Protein AF-A0A6C1DZK1-F1 (afdb_monomer)

Mean predicted aligned error: 9.52 Å

pLDDT: mean 73.06, std 14.63, range [33.84, 92.38]

InterPro domains:
  IPR004472 Dethiobiotin synthase BioD [PTHR43210] (10-120)
  IPR004472 Dethiobiotin synthase BioD [TIGR00347] (15-120)
  IPR027417 P-loop containing nucleoside triphosphate hydrolase [G3DSA:3.40.50.300] (12-125)
  IPR027417 P-loop containing nucleoside triphosphate hydrolase [SSF52540] (13-165)

Solvent-accessible surface area (backbone atoms only — not comparable to full-atom values): 12244 Å² total; per-residue (Å²): 133,88,78,75,74,77,72,74,76,76,34,43,34,37,34,40,38,41,58,51,53,86,26,21,57,69,53,55,49,42,52,48,28,58,74,57,58,13,27,40,36,37,54,49,42,56,12,56,80,79,38,92,48,70,70,50,50,57,75,67,58,77,53,97,88,54,88,76,81,59,58,71,51,80,46,75,36,80,37,51,46,61,27,32,73,74,62,26,32,75,80,35,84,89,56,79,93,53,78,87,65,64,63,78,64,87,84,63,79,53,85,42,28,35,41,36,41,52,64,58,45,53,67,82,88,75,95,52,53,60,62,41,47,50,54,48,52,51,50,50,51,44,33,39,75,68,72,42,47,89,29,56,67,28,34,33,44,27,17,76,91,49,69,70,58,55,53,52,41,47,75,72,71,44,45,74,73,36,75,36,64,62,33,88,51,79,74,40,46,61,57,45,60,70,60,48,78,56,67,66,67,55,62,62,60,65,80,77,119

Structure (mmCIF, N/CA/C/O backbone):
data_AF-A0A6C1DZK1-F1
#
_entry.id   AF-A0A6C1DZK1-F1
#
loop_
_a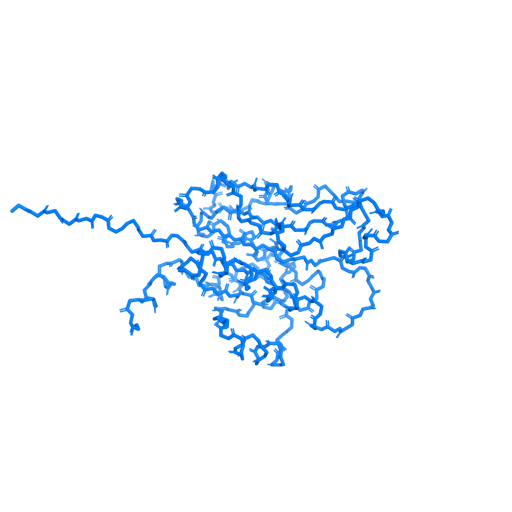tom_site.group_PDB
_atom_site.id
_atom_site.type_symbol
_atom_site.label_atom_id
_atom_site.label_alt_id
_atom_site.label_comp_id
_atom_site.label_asym_id
_atom_site.label_entity_id
_atom_site.label_seq_id
_atom_site.pdbx_PDB_ins_code
_atom_site.Cartn_x
_atom_site.Cartn_y
_atom_site.Cartn_z
_atom_site.occupancy
_atom_site.B_iso_or_equiv
_atom_site.auth_seq_id
_atom_site.auth_comp_id
_atom_site.auth_asym_id
_atom_site.auth_atom_id
_atom_site.pdbx_PDB_model_num
ATOM 1 N N . MET A 1 1 ? -36.529 -14.609 22.948 1.00 35.56 1 MET A N 1
ATOM 2 C CA . MET A 1 1 ? -35.193 -15.232 22.850 1.00 35.56 1 MET A CA 1
ATOM 3 C C . MET A 1 1 ? -34.432 -14.462 21.786 1.00 35.56 1 MET A C 1
ATOM 5 O O . MET A 1 1 ? -34.815 -14.517 20.629 1.00 35.56 1 MET A O 1
ATOM 9 N N . ASN A 1 2 ? -33.473 -13.635 22.208 1.00 34.41 2 ASN A N 1
ATOM 10 C CA . ASN A 1 2 ? -32.686 -12.772 21.328 1.00 34.41 2 ASN A CA 1
ATOM 11 C C . ASN A 1 2 ? -31.697 -13.618 20.521 1.00 34.41 2 ASN A C 1
ATOM 13 O O . ASN A 1 2 ? -30.680 -14.032 21.066 1.00 34.41 2 ASN A O 1
ATOM 17 N N . SER A 1 3 ? -31.947 -13.816 19.229 1.00 35.78 3 SER A N 1
ATOM 18 C CA . SER A 1 3 ? -30.881 -14.096 18.267 1.00 35.78 3 SER A CA 1
ATOM 19 C C . SER A 1 3 ? -30.492 -12.770 17.620 1.00 35.78 3 SER A C 1
ATOM 21 O O . SER A 1 3 ? -30.908 -12.459 16.507 1.00 35.78 3 SER A O 1
ATOM 23 N N . LYS A 1 4 ? -29.721 -11.949 18.344 1.00 37.75 4 LYS A N 1
ATOM 24 C CA . LYS A 1 4 ? -28.869 -10.976 17.662 1.00 37.75 4 LYS A CA 1
ATOM 25 C C . LYS A 1 4 ? -27.863 -11.817 16.883 1.00 37.75 4 LYS A C 1
ATOM 27 O O . LYS A 1 4 ? -26.918 -12.337 17.468 1.00 37.75 4 LYS A O 1
ATOM 32 N N . SER A 1 5 ? -28.139 -12.038 15.604 1.00 39.12 5 SER A N 1
ATOM 33 C CA . SER A 1 5 ? -27.127 -12.399 14.623 1.00 39.12 5 SER A CA 1
ATOM 34 C C . SER A 1 5 ? -25.976 -11.424 14.829 1.00 39.12 5 SER A C 1
ATOM 36 O O . SER A 1 5 ? -26.158 -10.223 14.632 1.00 39.12 5 SER A O 1
ATOM 38 N N . GLN A 1 6 ? -24.852 -11.919 15.341 1.00 39.00 6 GLN A N 1
ATOM 39 C CA . GLN A 1 6 ? -23.612 -11.163 15.372 1.00 39.00 6 GLN A CA 1
ATOM 40 C C . GLN A 1 6 ? -23.308 -10.840 13.909 1.00 39.00 6 GLN A C 1
ATOM 42 O O . GLN A 1 6 ? -22.907 -11.720 13.153 1.00 39.00 6 GLN A O 1
ATOM 47 N N . GLN A 1 7 ? -23.628 -9.620 13.473 1.00 42.34 7 GLN A N 1
ATOM 48 C CA . GLN A 1 7 ? -23.044 -9.078 12.259 1.00 42.34 7 GLN A CA 1
ATOM 49 C C . GLN A 1 7 ? -21.553 -9.047 12.560 1.00 42.34 7 GLN A C 1
ATOM 51 O O . GLN A 1 7 ? -21.115 -8.321 13.448 1.00 42.34 7 GLN A O 1
ATOM 56 N N . GLN A 1 8 ? -20.809 -9.954 11.941 1.00 46.94 8 GLN A N 1
ATOM 57 C CA . GLN A 1 8 ? -19.362 -9.952 12.033 1.00 46.94 8 GLN A CA 1
ATOM 58 C C . GLN A 1 8 ? -18.926 -8.602 11.457 1.00 46.94 8 GLN A C 1
ATOM 60 O O . GLN A 1 8 ? -19.208 -8.327 10.290 1.00 46.94 8 GLN A O 1
ATOM 65 N N . GLU A 1 9 ? -18.385 -7.721 12.305 1.00 59.25 9 GLU A N 1
ATOM 66 C CA . GLU A 1 9 ? -17.934 -6.389 11.894 1.00 59.25 9 GLU A CA 1
ATOM 67 C C . GLU A 1 9 ? -16.941 -6.569 10.745 1.00 59.25 9 GLU A C 1
ATOM 69 O O . GLU A 1 9 ? -15.874 -7.168 10.918 1.00 59.25 9 GLU A O 1
ATOM 74 N N . GLN A 1 10 ? -17.346 -6.138 9.548 1.00 69.94 10 GLN A N 1
ATOM 75 C CA . GLN A 1 10 ? -16.570 -6.333 8.331 1.00 69.94 10 GLN A CA 1
ATOM 76 C C . GLN A 1 10 ? -15.264 -5.567 8.469 1.00 69.94 10 GLN A C 1
ATOM 78 O O . GLN A 1 10 ? -15.272 -4.344 8.558 1.00 69.94 10 GLN A O 1
ATOM 83 N N . GLN A 1 11 ? -14.139 -6.277 8.495 1.00 84.62 11 GLN A N 1
ATOM 84 C CA . GLN A 1 11 ? -12.846 -5.622 8.638 1.00 84.62 11 GLN A CA 1
ATOM 85 C C . GLN A 1 11 ? -12.498 -4.826 7.372 1.00 84.62 11 GLN A C 1
ATOM 87 O O . GLN A 1 11 ? -12.796 -5.286 6.260 1.00 84.62 11 GLN A O 1
ATOM 92 N N . PRO A 1 12 ? -11.869 -3.645 7.517 1.00 87.69 12 PRO A N 1
ATOM 93 C CA . PRO A 1 12 ? -11.683 -2.725 6.416 1.00 87.69 12 PRO A CA 1
ATOM 94 C C . PRO A 1 12 ? -10.424 -3.079 5.623 1.00 87.69 12 PRO A C 1
ATOM 96 O O . PRO A 1 12 ? -9.375 -3.404 6.181 1.00 87.69 12 PRO A O 1
ATOM 99 N N . ILE A 1 13 ? -10.519 -2.945 4.309 1.00 89.06 13 ILE A N 1
ATOM 100 C CA . ILE A 1 13 ? -9.413 -2.907 3.362 1.00 89.06 13 ILE A CA 1
ATOM 101 C C . ILE A 1 13 ? -9.123 -1.435 3.070 1.00 89.06 13 ILE A C 1
ATOM 103 O O . ILE A 1 13 ? -9.996 -0.683 2.621 1.00 89.06 13 ILE A O 1
ATOM 107 N N . VAL A 1 14 ? -7.882 -1.027 3.318 1.00 89.44 14 VAL A N 1
ATOM 108 C CA . VAL A 1 14 ? -7.410 0.345 3.120 1.00 89.44 14 VAL A CA 1
ATOM 109 C C . VAL A 1 14 ? -6.193 0.338 2.218 1.00 89.44 14 VAL A C 1
ATOM 111 O O . VAL A 1 14 ? -5.229 -0.391 2.445 1.00 89.44 14 VAL A O 1
ATOM 114 N N . PHE A 1 15 ? -6.232 1.191 1.204 1.00 87.81 15 PHE A N 1
ATOM 115 C CA . PHE A 1 15 ? -5.158 1.333 0.235 1.00 87.81 15 PHE A CA 1
ATOM 116 C C . PHE A 1 15 ? -4.202 2.447 0.636 1.00 87.81 15 PHE A C 1
ATOM 118 O O . PHE A 1 15 ? -4.625 3.578 0.847 1.00 87.81 15 PHE A O 1
ATOM 125 N N . VAL A 1 16 ? -2.904 2.166 0.666 1.00 86.44 16 VAL A N 1
ATOM 126 C CA . VAL A 1 16 ? -1.865 3.190 0.809 1.00 86.44 16 VAL A CA 1
ATOM 127 C C . VAL A 1 16 ? -1.238 3.417 -0.555 1.00 86.44 16 VAL A C 1
ATOM 129 O O . VAL A 1 16 ? -0.579 2.536 -1.105 1.00 86.44 16 VAL A O 1
ATOM 132 N N . THR A 1 17 ? -1.435 4.607 -1.115 1.00 83.19 17 THR A N 1
ATOM 133 C CA . THR A 1 17 ? -0.847 5.001 -2.397 1.00 83.19 17 THR A CA 1
ATOM 134 C C . THR A 1 17 ? 0.030 6.230 -2.231 1.00 83.19 17 THR A C 1
ATOM 136 O O . THR A 1 17 ? -0.121 6.996 -1.286 1.00 83.19 17 THR A O 1
ATOM 139 N N . GLY A 1 18 ? 0.987 6.402 -3.133 1.00 74.50 18 GLY A N 1
ATOM 140 C CA . GLY A 1 18 ? 1.989 7.457 -3.054 1.00 74.50 18 GLY A CA 1
ATOM 141 C C . GLY A 1 18 ? 1.941 8.348 -4.277 1.00 74.50 18 GLY A C 1
ATOM 142 O O . GLY A 1 18 ? 1.675 7.876 -5.384 1.00 74.50 18 GLY A O 1
ATOM 143 N N . THR A 1 19 ? 2.233 9.629 -4.091 1.00 67.19 19 THR A N 1
ATOM 144 C CA . THR A 1 19 ? 2.395 10.563 -5.211 1.00 67.19 19 THR A CA 1
ATOM 145 C C . THR A 1 19 ? 3.720 10.359 -5.946 1.00 67.19 19 THR A C 1
ATOM 147 O O . THR A 1 19 ? 3.797 10.682 -7.129 1.00 67.19 19 THR A O 1
ATOM 150 N N . ASP A 1 20 ? 4.709 9.740 -5.289 1.00 63.47 20 ASP A N 1
ATOM 151 C CA . ASP A 1 20 ? 5.996 9.365 -5.879 1.00 63.47 20 ASP A CA 1
ATOM 152 C C . ASP A 1 20 ? 6.602 8.094 -5.223 1.00 63.47 20 ASP A C 1
ATOM 154 O O . ASP A 1 20 ? 6.027 7.450 -4.326 1.00 63.47 20 ASP A O 1
ATOM 158 N N . THR A 1 21 ? 7.777 7.698 -5.704 1.00 63.53 21 THR A N 1
ATOM 159 C CA . THR A 1 21 ? 8.696 6.741 -5.078 1.00 63.53 21 THR A CA 1
ATOM 160 C C . THR A 1 21 ? 9.355 7.388 -3.849 1.00 63.53 21 THR A C 1
ATOM 162 O O . THR A 1 21 ? 9.497 8.602 -3.791 1.00 63.53 21 THR A O 1
ATOM 165 N N . ASP A 1 22 ? 9.694 6.599 -2.826 1.00 66.38 22 ASP A N 1
ATOM 166 C CA . ASP A 1 22 ? 10.385 7.048 -1.596 1.00 66.38 22 ASP A CA 1
ATOM 167 C C . ASP A 1 22 ? 9.684 8.120 -0.735 1.00 66.38 22 ASP A C 1
ATOM 169 O O . ASP A 1 22 ? 10.243 8.609 0.245 1.00 66.38 22 ASP A O 1
ATOM 173 N N . VAL A 1 23 ? 8.406 8.402 -0.999 1.00 70.44 23 VAL A N 1
ATOM 174 C CA . VAL A 1 23 ? 7.567 9.254 -0.130 1.00 70.44 23 VAL A CA 1
ATOM 175 C C . VAL A 1 23 ? 7.307 8.649 1.262 1.00 70.44 23 VAL A C 1
ATOM 177 O O . VAL A 1 23 ? 6.811 9.330 2.151 1.00 70.44 23 VAL A O 1
ATOM 180 N N . GLY A 1 24 ? 7.636 7.368 1.469 1.00 72.38 24 GLY A N 1
ATOM 181 C CA . GLY A 1 24 ? 7.436 6.676 2.748 1.00 72.38 24 GLY A CA 1
ATOM 182 C C . GLY A 1 24 ? 6.204 5.769 2.812 1.00 72.38 24 GLY A C 1
ATOM 183 O O . GLY A 1 24 ? 5.664 5.550 3.893 1.00 72.38 24 GLY A O 1
ATOM 184 N N . LYS A 1 25 ? 5.710 5.237 1.682 1.00 80.75 25 LYS A N 1
ATOM 185 C CA . LYS A 1 25 ? 4.535 4.331 1.656 1.00 80.75 25 LYS A CA 1
ATOM 186 C C . LYS A 1 25 ? 4.696 3.136 2.593 1.00 80.75 25 LYS A C 1
ATOM 188 O O . LYS A 1 25 ? 3.783 2.866 3.366 1.00 80.75 25 LYS A O 1
ATOM 193 N N . THR A 1 26 ? 5.855 2.479 2.561 1.00 80.94 26 THR A N 1
ATOM 194 C CA . THR A 1 26 ? 6.173 1.352 3.447 1.00 80.94 26 THR A CA 1
ATOM 195 C C . THR A 1 26 ? 6.112 1.773 4.911 1.00 80.94 26 THR A C 1
ATOM 197 O O . THR A 1 26 ? 5.564 1.059 5.745 1.00 80.94 26 THR A O 1
ATOM 200 N N . PHE A 1 27 ? 6.593 2.977 5.227 1.00 82.50 27 PHE A N 1
ATOM 201 C CA . PHE A 1 27 ? 6.545 3.535 6.574 1.00 82.50 27 PHE A CA 1
ATOM 202 C C . PHE A 1 27 ? 5.102 3.781 7.037 1.00 82.50 27 PHE A C 1
ATOM 204 O O . PHE A 1 27 ? 4.691 3.248 8.064 1.00 82.50 27 PHE A O 1
ATOM 211 N N . VAL A 1 28 ? 4.293 4.492 6.244 1.00 84.25 28 VAL A N 1
ATOM 212 C CA . VAL A 1 28 ? 2.870 4.738 6.550 1.00 84.25 28 VAL A CA 1
ATOM 213 C C . VAL A 1 28 ? 2.081 3.432 6.655 1.00 84.25 28 VAL A C 1
ATOM 215 O O . VAL A 1 28 ? 1.314 3.254 7.600 1.00 84.25 28 VAL A O 1
ATOM 218 N N . SER A 1 29 ? 2.313 2.486 5.744 1.00 87.50 29 SER A N 1
ATOM 219 C CA . SER A 1 29 ? 1.685 1.161 5.788 1.00 87.50 29 SER A CA 1
ATOM 220 C C . SER A 1 29 ? 2.059 0.413 7.063 1.00 87.50 29 SER A C 1
ATOM 222 O O . SER A 1 29 ? 1.196 -0.177 7.703 1.00 87.50 29 SER A O 1
ATOM 224 N N . THR A 1 30 ? 3.317 0.501 7.493 1.00 85.50 30 THR A N 1
ATOM 225 C CA . THR A 1 30 ? 3.780 -0.106 8.746 1.00 85.50 30 THR A CA 1
ATOM 226 C C . THR A 1 30 ? 3.104 0.519 9.967 1.00 85.50 30 THR A C 1
ATOM 228 O O . THR A 1 30 ? 2.642 -0.203 10.852 1.00 85.50 30 THR A O 1
ATOM 231 N N . LEU A 1 31 ? 2.975 1.850 10.012 1.00 86.00 31 LEU A N 1
ATOM 232 C CA . LEU A 1 31 ? 2.258 2.530 11.095 1.00 86.00 31 LEU A CA 1
ATOM 233 C C . LEU A 1 31 ? 0.806 2.073 11.186 1.00 86.00 31 LEU A C 1
ATOM 235 O O . LEU A 1 31 ? 0.340 1.756 12.278 1.00 86.00 31 LEU A O 1
ATOM 239 N N . LEU A 1 32 ? 0.116 1.984 10.050 1.00 88.31 32 LEU A N 1
ATOM 240 C CA . LEU A 1 32 ? -1.253 1.480 9.979 1.00 88.31 32 LEU A CA 1
ATOM 241 C C . LEU A 1 32 ? -1.348 0.032 10.451 1.00 88.31 32 LEU A C 1
ATOM 243 O O . LEU A 1 32 ? -2.168 -0.276 11.309 1.00 88.31 32 LEU A O 1
ATOM 247 N N . VAL A 1 33 ? -0.466 -0.837 9.957 1.00 90.06 33 VAL A N 1
ATOM 248 C CA . VAL A 1 33 ? -0.422 -2.256 10.322 1.00 90.06 33 VAL A CA 1
ATOM 249 C C . VAL A 1 33 ? -0.308 -2.445 11.830 1.00 90.06 33 VAL A C 1
ATOM 251 O O . VAL A 1 33 ? -1.058 -3.222 12.417 1.00 90.06 33 VAL A O 1
ATOM 254 N N . HIS A 1 34 ? 0.570 -1.696 12.491 1.00 86.94 34 HIS A N 1
ATOM 255 C CA . HIS A 1 34 ? 0.733 -1.800 13.938 1.00 86.94 34 HIS A CA 1
ATOM 256 C C . HIS A 1 34 ? -0.353 -1.072 14.735 1.00 86.94 34 HIS A C 1
ATOM 258 O O . HIS A 1 34 ? -0.756 -1.582 15.782 1.00 86.94 34 HIS A O 1
ATOM 264 N N . LYS A 1 35 ? -0.827 0.092 14.268 1.00 85.88 35 LYS A N 1
ATOM 265 C CA . LYS A 1 35 ? -1.892 0.869 14.927 1.00 85.88 35 LYS A CA 1
ATOM 266 C C . LYS A 1 35 ? -3.218 0.113 14.903 1.00 85.88 35 LYS A C 1
ATOM 268 O O . LYS A 1 35 ? -3.955 0.148 15.881 1.00 85.88 35 LYS A O 1
ATOM 273 N N . TRP A 1 36 ? -3.505 -0.577 13.803 1.00 89.38 36 TRP A N 1
ATOM 274 C CA . TRP A 1 36 ? -4.773 -1.264 13.557 1.00 89.38 36 TRP A CA 1
ATOM 275 C C . TRP A 1 36 ? -4.713 -2.771 13.790 1.00 89.38 36 TRP A C 1
ATOM 277 O O . TRP A 1 36 ? -5.729 -3.441 13.644 1.00 89.38 36 TRP A O 1
ATOM 287 N N . LYS A 1 37 ? -3.532 -3.308 14.129 1.00 90.00 37 LYS A N 1
ATOM 288 C CA . LYS A 1 37 ? -3.270 -4.757 14.155 1.00 90.00 37 LYS A CA 1
ATOM 289 C C . LYS A 1 37 ? -3.712 -5.422 12.846 1.00 90.00 37 LYS A C 1
ATOM 291 O O . LYS A 1 37 ? -4.333 -6.477 12.841 1.00 90.00 37 LYS A O 1
ATOM 296 N N . ALA A 1 38 ? -3.417 -4.761 11.732 1.00 91.25 38 ALA A N 1
ATOM 297 C CA . ALA A 1 38 ? -3.847 -5.182 10.410 1.00 91.25 38 ALA A CA 1
ATOM 298 C C . ALA A 1 38 ? -2.953 -6.300 9.857 1.00 91.25 38 ALA A C 1
ATOM 300 O O . ALA A 1 38 ? -1.804 -6.477 10.275 1.00 91.25 38 ALA A O 1
ATOM 301 N N . ALA A 1 39 ? -3.475 -7.014 8.869 1.00 92.38 39 ALA A N 1
ATOM 302 C CA . ALA A 1 39 ? -2.678 -7.744 7.901 1.00 92.38 39 ALA A CA 1
ATOM 303 C C . ALA A 1 39 ? -2.121 -6.786 6.835 1.00 92.38 39 ALA A C 1
ATOM 305 O O . ALA A 1 39 ? -2.644 -5.687 6.623 1.00 92.38 39 ALA A O 1
ATOM 306 N N . TYR A 1 40 ? -1.063 -7.214 6.153 1.00 91.19 40 TYR A N 1
ATOM 307 C CA . TYR A 1 40 ? -0.408 -6.442 5.103 1.00 91.19 40 TYR A CA 1
ATOM 308 C C . TYR A 1 40 ? -0.337 -7.225 3.799 1.00 91.19 40 TYR A C 1
ATOM 310 O O . TYR A 1 40 ? 0.028 -8.404 3.781 1.00 91.19 40 TYR A O 1
ATOM 318 N N . TRP A 1 41 ? -0.606 -6.533 2.697 1.00 89.12 41 TRP A N 1
ATOM 319 C CA . TRP A 1 41 ? -0.394 -7.059 1.361 1.00 89.12 41 TRP A CA 1
ATOM 320 C C . TRP A 1 41 ? 0.156 -5.990 0.424 1.00 89.12 41 TRP A C 1
ATOM 322 O O . TRP A 1 41 ? -0.350 -4.871 0.354 1.00 89.12 41 TRP A O 1
ATOM 332 N N . LYS A 1 42 ? 1.175 -6.365 -0.346 1.00 86.88 42 LYS A N 1
ATOM 333 C CA . LYS A 1 42 ? 1.693 -5.568 -1.453 1.00 86.88 42 LYS A CA 1
ATOM 334 C C . LYS A 1 42 ? 1.550 -6.377 -2.737 1.00 86.88 42 LYS A C 1
ATOM 336 O O . LYS A 1 42 ? 2.378 -7.252 -2.981 1.00 86.88 42 LYS A O 1
ATOM 341 N N . PRO A 1 43 ? 0.517 -6.118 -3.557 1.00 84.06 43 PRO A N 1
ATOM 342 C CA . PRO A 1 43 ? 0.192 -6.979 -4.693 1.00 84.06 43 PRO A CA 1
ATOM 343 C C . PRO A 1 43 ? 1.300 -7.051 -5.746 1.00 84.06 43 PRO A C 1
ATOM 345 O O . PRO A 1 43 ? 1.479 -8.082 -6.391 1.00 84.06 43 PRO A O 1
ATOM 348 N N . VAL A 1 44 ? 2.056 -5.962 -5.915 1.00 82.12 44 VAL A N 1
ATOM 349 C CA . VAL A 1 44 ? 3.183 -5.895 -6.849 1.00 82.12 44 VAL A CA 1
ATOM 350 C C . VAL A 1 44 ? 4.424 -5.386 -6.128 1.00 82.12 44 VAL A C 1
ATOM 352 O O . VAL A 1 44 ? 4.481 -4.231 -5.695 1.00 82.12 44 VAL A O 1
ATOM 355 N N . GLN A 1 45 ? 5.437 -6.242 -6.047 1.00 82.88 45 GLN A N 1
ATOM 356 C CA . GLN A 1 45 ? 6.773 -5.919 -5.568 1.00 82.88 45 GLN A CA 1
ATOM 357 C C . GLN A 1 45 ? 7.735 -5.874 -6.753 1.00 82.88 45 GLN A C 1
ATOM 359 O O . GLN A 1 45 ? 7.760 -6.785 -7.573 1.00 82.88 45 GLN A O 1
ATOM 364 N N . THR A 1 46 ? 8.563 -4.838 -6.823 1.00 79.69 46 THR A N 1
ATOM 365 C CA . THR A 1 46 ? 9.688 -4.770 -7.764 1.00 79.69 46 THR A CA 1
ATOM 366 C C . THR A 1 46 ? 10.993 -4.593 -6.986 1.00 79.69 46 THR A C 1
ATOM 368 O O . THR A 1 46 ? 10.968 -4.217 -5.808 1.00 79.69 46 THR A O 1
ATOM 371 N N . GLY A 1 47 ? 12.134 -4.881 -7.617 1.00 78.06 47 GLY A N 1
ATOM 372 C CA . GLY A 1 47 ? 13.458 -4.685 -7.019 1.00 78.06 47 GLY A CA 1
ATOM 373 C C . GLY A 1 47 ? 13.975 -5.823 -6.139 1.00 78.06 47 GLY A C 1
ATOM 374 O O . GLY A 1 47 ? 14.884 -5.570 -5.349 1.00 78.06 47 GLY A O 1
ATOM 375 N N . ILE A 1 48 ? 13.444 -7.045 -6.281 1.00 81.75 48 ILE A N 1
ATOM 376 C CA . ILE A 1 48 ? 13.839 -8.219 -5.474 1.00 81.75 48 ILE A CA 1
ATOM 377 C C . ILE A 1 48 ? 15.354 -8.487 -5.521 1.00 81.75 48 ILE A C 1
ATOM 379 O O . ILE A 1 48 ? 15.935 -8.931 -4.536 1.00 81.75 48 ILE A O 1
ATOM 383 N N . GLU A 1 49 ? 16.022 -8.193 -6.640 1.00 78.38 49 GLU A N 1
ATOM 384 C CA . GLU A 1 49 ? 17.468 -8.430 -6.776 1.00 78.38 49 GLU A CA 1
ATOM 385 C C . GLU A 1 49 ? 18.329 -7.444 -5.960 1.00 78.38 49 GLU A C 1
ATOM 387 O O . GLU A 1 49 ? 19.515 -7.686 -5.740 1.00 78.38 49 GLU A O 1
ATOM 392 N N . SER A 1 50 ? 17.749 -6.314 -5.546 1.00 66.12 50 SER A N 1
ATOM 393 C CA . SER A 1 50 ? 18.460 -5.166 -4.963 1.00 66.12 50 SER A CA 1
ATOM 394 C C . SER A 1 50 ? 18.041 -4.817 -3.535 1.00 66.12 50 SER A C 1
ATOM 396 O O . SER A 1 50 ? 18.752 -4.083 -2.853 1.00 66.12 50 SER A O 1
ATOM 398 N N . ASP A 1 51 ? 16.896 -5.323 -3.089 1.00 63.59 51 ASP A N 1
ATOM 399 C CA . ASP A 1 51 ? 16.301 -5.049 -1.787 1.00 63.59 51 ASP A CA 1
ATOM 400 C C . ASP A 1 51 ? 15.629 -6.342 -1.307 1.00 63.59 51 ASP A C 1
ATOM 402 O O . ASP A 1 51 ? 14.957 -7.016 -2.089 1.00 63.59 51 ASP A O 1
ATOM 406 N N . GLN A 1 52 ? 15.792 -6.696 -0.029 1.00 57.16 52 GLN A N 1
ATOM 407 C CA . GLN A 1 52 ? 15.116 -7.873 0.535 1.00 57.16 52 GLN A CA 1
ATOM 408 C C . GLN A 1 52 ? 13.588 -7.681 0.631 1.00 57.16 52 GLN A C 1
ATOM 410 O O . GLN A 1 52 ? 12.846 -8.625 0.899 1.00 57.16 52 GLN A O 1
ATOM 415 N N . GLY A 1 53 ? 13.102 -6.473 0.329 1.00 60.72 53 GLY A N 1
ATOM 416 C CA . GLY A 1 53 ? 11.703 -6.178 0.057 1.00 60.72 53 GLY A CA 1
ATOM 417 C C . GLY A 1 53 ? 10.977 -5.553 1.244 1.00 60.72 53 GLY A C 1
ATOM 418 O O . GLY A 1 53 ? 11.404 -5.603 2.398 1.00 60.72 53 GLY A O 1
ATOM 419 N N . ASP A 1 54 ? 9.816 -4.964 0.962 1.00 63.03 54 ASP A N 1
ATOM 420 C CA . ASP A 1 54 ? 9.048 -4.196 1.950 1.00 63.03 54 ASP A CA 1
ATOM 421 C C . ASP A 1 54 ? 8.490 -5.085 3.085 1.00 63.03 54 ASP A C 1
ATOM 423 O O . ASP A 1 54 ? 8.348 -4.647 4.227 1.00 63.03 54 ASP A O 1
ATOM 427 N N . SER A 1 55 ? 8.291 -6.378 2.806 1.00 58.62 55 SER A N 1
ATOM 428 C CA . SER A 1 55 ? 7.906 -7.395 3.797 1.00 58.62 55 SER A CA 1
ATOM 429 C C . SER A 1 55 ? 8.951 -7.604 4.897 1.00 58.62 55 SER A C 1
ATOM 431 O O . SER A 1 55 ? 8.590 -7.893 6.037 1.00 58.62 55 SER A O 1
ATOM 433 N N . GLU A 1 56 ? 10.243 -7.469 4.591 1.00 63.75 56 GLU A N 1
ATOM 434 C CA . GLU A 1 56 ? 11.288 -7.537 5.616 1.00 63.75 56 GLU A CA 1
ATOM 435 C C . GLU A 1 56 ? 11.341 -6.272 6.459 1.00 63.75 56 GLU A C 1
ATOM 437 O O . GLU A 1 56 ? 11.544 -6.352 7.671 1.00 63.75 56 GLU A O 1
ATOM 442 N N . THR A 1 57 ? 11.100 -5.114 5.838 1.00 66.12 57 THR A N 1
ATOM 443 C CA . THR A 1 57 ? 10.995 -3.846 6.563 1.00 66.12 57 THR A CA 1
ATOM 444 C C . THR A 1 57 ? 9.895 -3.951 7.611 1.00 66.12 57 THR A C 1
ATOM 446 O O . THR A 1 57 ? 10.168 -3.709 8.778 1.00 66.12 57 THR A O 1
ATOM 449 N N . LEU A 1 58 ? 8.705 -4.439 7.251 1.00 67.19 58 LEU A N 1
ATOM 450 C CA . LEU A 1 58 ? 7.597 -4.661 8.191 1.00 67.19 58 LEU A CA 1
ATOM 451 C C . LEU A 1 58 ? 7.928 -5.633 9.329 1.00 67.19 58 LEU A C 1
ATOM 453 O O . LEU A 1 58 ? 7.566 -5.378 10.472 1.00 67.19 58 LEU A O 1
ATOM 457 N N . LYS A 1 59 ? 8.632 -6.736 9.046 1.00 63.94 59 LYS A N 1
ATOM 458 C CA . LYS A 1 59 ? 9.035 -7.706 10.082 1.00 63.94 59 LYS A CA 1
ATOM 459 C C . LYS A 1 59 ? 10.056 -7.125 11.061 1.00 63.94 59 LYS A C 1
ATOM 461 O O . LYS A 1 59 ? 10.048 -7.476 12.240 1.00 63.94 59 LYS A O 1
ATOM 466 N N . ASN A 1 60 ? 10.942 -6.262 10.570 1.00 60.28 60 ASN A N 1
ATOM 467 C CA . ASN A 1 60 ? 12.042 -5.694 11.346 1.00 60.28 60 ASN A CA 1
ATOM 468 C C . ASN A 1 60 ? 11.707 -4.329 11.965 1.00 60.28 60 ASN A C 1
ATOM 470 O O . ASN A 1 60 ? 12.427 -3.870 12.858 1.00 60.28 60 ASN A O 1
ATOM 474 N N . PHE A 1 61 ? 10.627 -3.681 11.525 1.00 63.03 61 PHE A N 1
ATOM 475 C CA . PHE A 1 61 ? 10.204 -2.386 12.031 1.00 63.03 61 PHE A CA 1
ATOM 476 C C . PHE A 1 61 ? 9.610 -2.536 13.431 1.00 63.03 61 PHE A C 1
ATOM 478 O O . PHE A 1 61 ? 8.483 -2.980 13.633 1.00 63.03 61 PHE A O 1
ATOM 485 N N . LYS A 1 62 ? 10.397 -2.158 14.437 1.00 55.25 62 LYS A N 1
ATOM 486 C CA . LYS A 1 62 ? 9.957 -2.158 15.829 1.00 55.25 62 LYS A CA 1
ATOM 487 C C . LYS A 1 62 ? 9.304 -0.826 16.154 1.00 55.25 62 LYS A C 1
ATOM 489 O O . LYS A 1 62 ? 9.994 0.152 16.429 1.00 55.25 62 LYS A O 1
ATOM 494 N N . ILE A 1 63 ? 7.977 -0.803 16.216 1.00 60.19 63 ILE A N 1
ATOM 495 C CA . ILE A 1 63 ? 7.285 0.260 16.947 1.00 60.19 63 ILE A CA 1
ATOM 496 C C . ILE A 1 63 ? 7.379 -0.083 18.428 1.00 60.19 63 ILE A C 1
ATOM 498 O O . ILE A 1 63 ? 6.880 -1.123 18.850 1.00 60.19 63 ILE A O 1
ATOM 502 N N . ALA A 1 64 ? 7.998 0.792 19.225 1.00 54.22 64 ALA A N 1
ATOM 503 C CA . ALA A 1 64 ? 8.239 0.572 20.657 1.00 54.22 64 ALA A CA 1
ATOM 504 C C . ALA A 1 64 ? 6.973 0.203 21.465 1.00 54.22 64 ALA A C 1
ATOM 506 O O . ALA A 1 64 ? 7.079 -0.372 22.545 1.00 54.22 64 ALA A O 1
ATOM 507 N N . ALA A 1 65 ? 5.785 0.505 20.933 1.00 58.41 65 ALA A N 1
ATOM 508 C CA . ALA A 1 65 ? 4.486 0.270 21.553 1.00 58.41 65 ALA A CA 1
ATOM 509 C C . ALA A 1 65 ? 3.706 -0.958 21.024 1.00 58.41 65 ALA A C 1
ATOM 511 O O . ALA A 1 65 ? 2.602 -1.202 21.507 1.00 58.41 65 ALA A O 1
ATOM 512 N N . SER A 1 66 ? 4.214 -1.727 20.048 1.00 67.50 66 SER A N 1
ATOM 513 C CA . SER A 1 66 ? 3.459 -2.835 19.432 1.00 67.50 66 SER A CA 1
ATOM 514 C C . SER A 1 66 ? 4.232 -4.156 19.433 1.00 67.50 66 SER A C 1
ATOM 516 O O . SER A 1 66 ? 5.374 -4.228 18.992 1.00 67.50 66 SER A O 1
ATOM 518 N N . THR A 1 67 ? 3.579 -5.222 19.902 1.00 78.75 67 THR A N 1
ATOM 519 C CA . THR A 1 67 ? 4.055 -6.618 19.830 1.00 78.75 67 THR A CA 1
ATOM 520 C C . THR A 1 67 ? 3.354 -7.418 18.729 1.00 78.75 67 THR A C 1
ATOM 522 O O . THR A 1 67 ? 3.492 -8.640 18.662 1.00 78.75 67 THR A O 1
ATOM 525 N N . TRP A 1 68 ? 2.565 -6.737 17.893 1.00 84.62 68 TRP A N 1
ATOM 526 C CA . TRP A 1 68 ? 1.806 -7.352 16.812 1.00 84.62 68 TRP A CA 1
ATOM 527 C C . TRP A 1 68 ? 2.739 -7.999 15.786 1.00 84.62 68 TRP A C 1
ATOM 529 O O . TRP A 1 68 ? 3.688 -7.366 15.327 1.00 84.62 68 TRP A O 1
ATOM 539 N N . GLN A 1 69 ? 2.448 -9.250 15.429 1.00 84.50 69 GLN A N 1
ATOM 540 C CA . GLN A 1 69 ? 3.112 -9.972 14.346 1.00 84.50 69 GLN A CA 1
ATOM 541 C C . GLN A 1 69 ? 2.113 -10.092 13.192 1.00 84.50 6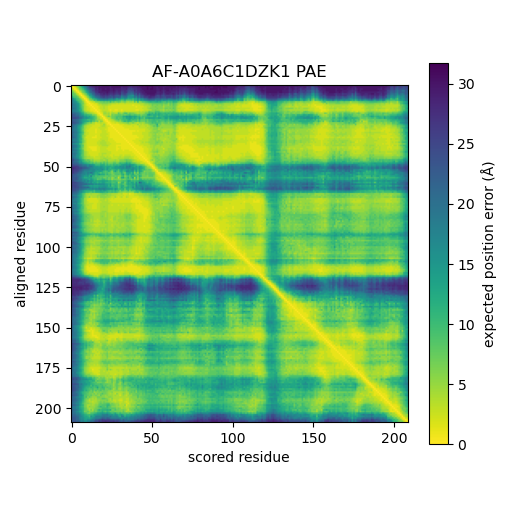9 GLN A C 1
ATOM 543 O O . GLN A 1 69 ? 1.272 -10.993 13.220 1.00 84.50 69 GLN A O 1
ATOM 548 N N . PRO A 1 70 ? 2.138 -9.159 12.228 1.00 86.44 70 PRO A N 1
ATOM 549 C CA . PRO A 1 70 ? 1.120 -9.106 11.192 1.00 86.44 70 PRO A CA 1
ATOM 550 C C . PRO A 1 70 ? 1.211 -10.311 10.250 1.00 86.44 70 PRO A C 1
ATOM 552 O O . PRO A 1 70 ? 2.317 -10.693 9.853 1.00 86.44 70 PRO A O 1
ATOM 555 N N . PRO A 1 71 ? 0.068 -10.869 9.811 1.00 89.88 71 PRO A N 1
ATOM 556 C CA . PRO A 1 71 ? 0.025 -11.663 8.593 1.00 89.88 71 PRO A CA 1
ATOM 557 C C . PRO A 1 71 ? 0.521 -10.805 7.424 1.00 89.88 71 PRO A C 1
ATOM 559 O O . PRO A 1 71 ? -0.003 -9.717 7.177 1.00 89.88 71 PRO A O 1
ATOM 562 N N . ILE A 1 72 ? 1.555 -11.282 6.734 1.00 89.31 72 ILE A N 1
ATOM 563 C CA . ILE A 1 72 ? 2.133 -10.631 5.556 1.00 89.31 72 ILE A CA 1
ATOM 564 C C . ILE A 1 72 ? 1.927 -11.574 4.382 1.00 89.31 72 ILE A C 1
ATOM 566 O O . ILE A 1 72 ? 2.495 -12.668 4.358 1.00 89.31 72 ILE A O 1
ATOM 570 N N . PHE A 1 73 ? 1.112 -11.147 3.427 1.00 88.88 73 PHE A N 1
ATOM 571 C CA . PHE A 1 73 ? 0.768 -11.960 2.273 1.00 88.88 73 PHE A CA 1
ATOM 572 C C . PHE A 1 73 ? 1.771 -11.781 1.140 1.00 88.88 73 PHE A C 1
ATOM 574 O O . PHE A 1 73 ? 2.322 -10.695 0.933 1.00 88.88 73 PHE A O 1
ATOM 581 N N . THR A 1 74 ? 1.999 -12.857 0.390 1.00 86.94 74 THR A N 1
ATOM 582 C CA . THR A 1 74 ? 2.904 -12.837 -0.756 1.00 86.94 74 THR A CA 1
ATOM 583 C C . THR A 1 74 ? 2.382 -11.904 -1.849 1.00 86.94 74 THR A C 1
ATOM 585 O O . THR A 1 74 ? 1.173 -11.876 -2.105 1.00 86.94 74 THR A O 1
ATOM 588 N N . PRO A 1 75 ? 3.268 -11.157 -2.528 1.00 86.69 75 PRO A N 1
ATOM 589 C CA . PRO A 1 75 ? 2.883 -10.406 -3.714 1.00 86.69 75 PRO A CA 1
ATOM 590 C C . PRO A 1 75 ? 2.294 -11.328 -4.785 1.00 86.69 75 PRO A C 1
ATOM 592 O O . PRO A 1 75 ? 2.799 -12.431 -4.987 1.00 86.69 75 PRO A O 1
ATOM 595 N N . THR A 1 76 ? 1.282 -10.854 -5.514 1.00 85.88 76 THR A N 1
ATOM 596 C CA . THR A 1 76 ? 0.816 -11.505 -6.751 1.00 85.88 76 THR A CA 1
ATOM 597 C C . THR A 1 76 ? 1.935 -11.520 -7.787 1.00 85.88 76 THR A C 1
ATOM 599 O O . THR A 1 76 ? 2.155 -12.517 -8.469 1.00 85.88 76 THR A O 1
ATOM 602 N N . TYR A 1 77 ? 2.667 -10.407 -7.875 1.00 84.81 77 TYR A N 1
ATOM 603 C CA . TYR A 1 77 ? 3.784 -10.224 -8.789 1.00 84.81 77 TYR A CA 1
ATOM 604 C C . TYR A 1 77 ? 5.022 -9.748 -8.040 1.00 84.81 77 TYR A C 1
ATOM 606 O O . TYR A 1 77 ? 4.982 -8.738 -7.335 1.00 84.81 77 TYR A O 1
ATOM 614 N N . ALA A 1 78 ? 6.133 -10.457 -8.226 1.00 87.31 78 ALA A N 1
ATOM 615 C CA . ALA A 1 78 ? 7.437 -10.108 -7.680 1.00 87.31 78 ALA A CA 1
ATOM 616 C C . ALA A 1 78 ? 8.460 -10.037 -8.821 1.00 87.31 78 ALA A C 1
ATOM 618 O O . ALA A 1 78 ? 8.852 -11.066 -9.365 1.00 87.31 78 ALA A O 1
ATOM 619 N N . LEU A 1 79 ? 8.865 -8.819 -9.185 1.00 84.25 79 LEU A N 1
ATOM 620 C CA . LEU A 1 79 ? 9.792 -8.541 -10.281 1.00 84.25 79 LEU A CA 1
ATOM 621 C C . LEU A 1 79 ? 11.194 -8.221 -9.747 1.00 84.25 79 LEU A C 1
ATOM 623 O O . LEU A 1 79 ? 11.362 -7.569 -8.711 1.00 84.25 79 LEU A O 1
ATOM 627 N N . GLN A 1 80 ? 12.218 -8.658 -10.470 1.00 87.44 80 GLN A N 1
ATOM 628 C CA . GLN A 1 80 ? 13.622 -8.533 -10.088 1.00 87.44 80 GLN A CA 1
ATOM 629 C C . GLN A 1 80 ? 14.107 -7.090 -10.157 1.00 87.44 80 GLN A C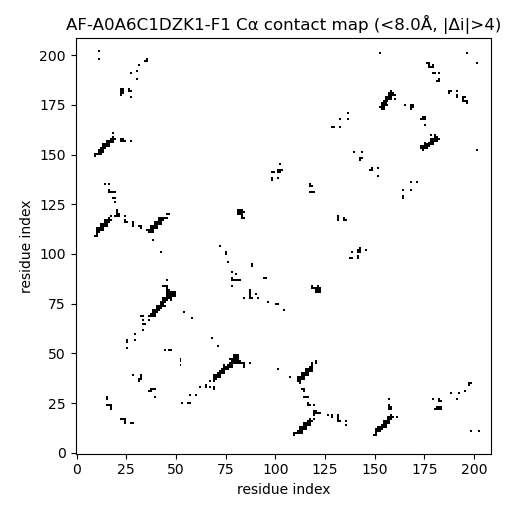 1
ATOM 631 O O . GLN A 1 80 ? 14.722 -6.605 -9.209 1.00 87.44 80 GLN A O 1
ATOM 636 N N . LYS A 1 81 ? 13.819 -6.383 -11.255 1.00 83.06 81 LYS A N 1
ATOM 637 C CA . LYS A 1 81 ? 14.386 -5.051 -11.502 1.00 83.06 81 LYS A CA 1
ATOM 638 C C . LYS A 1 81 ? 13.768 -3.994 -10.579 1.00 83.06 81 LYS A C 1
ATOM 640 O O . LYS A 1 81 ? 12.546 -3.976 -10.436 1.00 83.06 81 LYS A O 1
ATOM 645 N N . PRO A 1 82 ? 14.557 -3.062 -10.007 1.00 78.75 82 PRO A N 1
ATOM 646 C CA . PRO A 1 82 ? 14.049 -1.958 -9.183 1.00 78.75 82 PRO A CA 1
ATOM 647 C C . PRO A 1 82 ? 13.445 -0.834 -10.044 1.00 78.75 82 PRO A C 1
ATOM 649 O O . PRO A 1 82 ? 13.795 0.336 -9.919 1.00 78.75 82 PRO A O 1
ATOM 652 N N . LEU A 1 83 ? 12.562 -1.200 -10.968 1.00 76.81 83 LEU A N 1
ATOM 653 C CA . LEU A 1 83 ? 11.874 -0.313 -11.902 1.00 76.81 83 LEU A CA 1
ATOM 654 C C . LEU A 1 83 ? 10.367 -0.374 -11.656 1.00 76.81 83 LEU A C 1
ATOM 656 O O . LEU A 1 83 ? 9.885 -1.233 -10.909 1.00 76.81 83 LEU A O 1
ATOM 660 N N . SER A 1 84 ? 9.614 0.534 -12.289 1.00 75.00 84 SER A N 1
ATOM 661 C CA . SER A 1 84 ? 8.151 0.474 -12.206 1.00 75.00 84 SER A CA 1
ATOM 662 C C . SER A 1 84 ? 7.658 -0.868 -12.763 1.00 75.00 84 SER A C 1
ATOM 664 O O . SER A 1 84 ? 8.334 -1.426 -13.626 1.00 75.00 84 SER A O 1
ATOM 666 N N . PRO A 1 85 ? 6.496 -1.396 -12.332 1.00 77.12 85 PRO A N 1
ATOM 667 C CA . PRO A 1 85 ? 6.017 -2.698 -12.800 1.00 77.12 85 PRO A CA 1
ATOM 668 C C . PRO A 1 85 ? 6.013 -2.844 -14.327 1.00 77.12 85 PRO A C 1
ATOM 670 O O . PRO A 1 85 ? 6.481 -3.852 -14.845 1.00 77.12 85 PRO A O 1
ATOM 673 N N . LEU A 1 86 ? 5.576 -1.803 -15.048 1.00 76.25 86 LEU A N 1
ATOM 674 C CA . LEU A 1 86 ? 5.585 -1.781 -16.514 1.00 76.25 86 LEU A CA 1
ATOM 675 C C . LEU A 1 86 ? 6.999 -1.889 -17.097 1.00 76.25 86 LEU A C 1
ATOM 677 O O . LEU A 1 86 ? 7.224 -2.682 -18.002 1.00 76.25 86 LEU A O 1
ATOM 681 N N . GLN A 1 87 ? 7.952 -1.129 -16.558 1.00 78.62 87 GLN A N 1
ATOM 682 C CA . GLN A 1 87 ? 9.343 -1.166 -17.013 1.00 78.62 87 GLN A CA 1
ATOM 683 C C . GLN A 1 87 ? 10.046 -2.467 -16.614 1.00 78.62 87 GLN 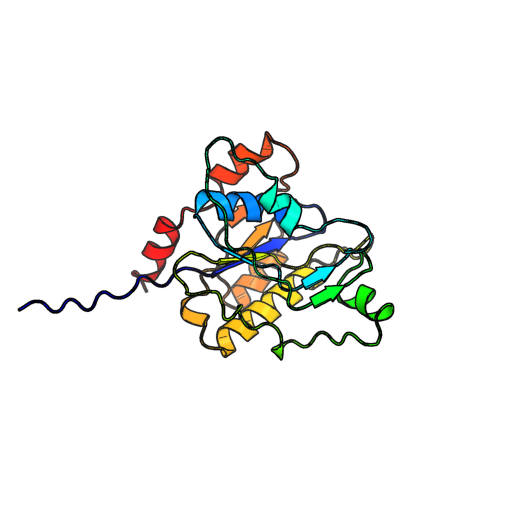A C 1
ATOM 685 O O . GLN A 1 87 ? 10.871 -2.974 -17.360 1.00 78.62 87 GLN A O 1
ATOM 690 N N . ALA A 1 88 ? 9.743 -3.018 -15.440 1.00 81.50 88 ALA A N 1
ATOM 691 C CA . ALA A 1 88 ? 10.339 -4.260 -14.967 1.00 81.50 88 ALA A CA 1
ATOM 692 C C . ALA A 1 88 ? 9.903 -5.462 -15.828 1.00 81.50 88 ALA A C 1
ATOM 694 O O . ALA A 1 88 ? 10.739 -6.310 -16.132 1.00 81.50 88 ALA A O 1
ATOM 695 N N . MET A 1 89 ? 8.654 -5.482 -16.318 1.00 84.31 89 MET A N 1
ATOM 696 C CA . MET A 1 89 ? 8.187 -6.498 -17.275 1.00 84.31 89 MET A CA 1
ATOM 697 C C . MET A 1 89 ? 8.997 -6.518 -18.582 1.00 84.31 89 MET A C 1
ATOM 699 O O . MET A 1 89 ? 9.153 -7.583 -19.174 1.00 84.31 89 MET A O 1
ATOM 703 N N . GLU A 1 90 ? 9.587 -5.395 -19.016 1.00 87.50 90 GLU A N 1
ATOM 704 C CA . GLU A 1 90 ? 10.457 -5.367 -20.209 1.00 87.50 90 GLU A CA 1
ATOM 705 C C . GLU A 1 90 ? 11.702 -6.260 -20.055 1.00 87.50 90 GLU A C 1
ATOM 707 O O . GLU A 1 90 ? 12.258 -6.737 -21.045 1.00 87.50 90 GLU A O 1
ATOM 712 N N . TYR A 1 91 ? 12.129 -6.516 -18.815 1.00 88.31 91 TYR A N 1
ATOM 713 C CA . TYR A 1 91 ? 13.268 -7.376 -18.486 1.00 88.31 91 TYR A CA 1
ATOM 714 C C . TYR A 1 91 ? 12.852 -8.804 -18.113 1.00 88.31 91 TYR A C 1
ATOM 716 O O . TYR A 1 91 ? 13.711 -9.674 -17.960 1.00 88.31 91 TYR A O 1
ATOM 724 N N . GLU A 1 92 ? 11.551 -9.054 -17.975 1.00 89.38 92 GLU A N 1
ATOM 725 C CA . GLU A 1 92 ? 10.973 -10.314 -17.519 1.00 89.38 92 GLU A CA 1
ATOM 726 C C . GLU A 1 92 ? 9.846 -10.733 -18.476 1.00 89.38 92 GLU A C 1
ATOM 728 O O . GLU A 1 92 ? 8.681 -10.739 -18.092 1.00 89.38 92 GLU A O 1
ATOM 733 N N . PRO A 1 93 ? 10.166 -11.123 -19.728 1.00 84.38 93 PRO A N 1
ATOM 734 C CA . PRO A 1 93 ? 9.180 -11.328 -20.800 1.00 84.38 93 PRO A CA 1
ATOM 735 C C . PRO A 1 93 ? 8.182 -12.470 -20.546 1.00 84.38 93 PRO A C 1
ATOM 737 O O . PRO A 1 93 ? 7.240 -12.647 -21.313 1.00 84.38 93 PRO A O 1
ATOM 740 N N . ASN A 1 94 ? 8.400 -13.262 -19.494 1.00 88.56 94 ASN A N 1
ATOM 741 C CA . ASN A 1 94 ? 7.489 -14.318 -19.054 1.00 88.56 94 ASN A CA 1
ATOM 742 C C . ASN A 1 94 ? 6.467 -13.826 -18.012 1.00 88.56 94 ASN A C 1
ATOM 744 O O . ASN A 1 94 ? 5.609 -14.604 -17.598 1.00 88.56 94 ASN A O 1
ATOM 748 N N . VAL A 1 95 ? 6.578 -12.576 -17.555 1.00 83.69 95 VAL A N 1
ATOM 749 C CA . VAL A 1 95 ? 5.657 -11.942 -16.612 1.00 83.69 95 VAL A CA 1
ATOM 750 C C . VAL A 1 95 ? 4.701 -11.052 -17.398 1.00 83.69 95 VAL A C 1
ATOM 752 O O . VAL A 1 95 ? 5.121 -10.112 -18.065 1.00 83.69 95 VAL A O 1
ATOM 755 N N . ASP A 1 96 ? 3.410 -11.345 -17.289 1.00 82.81 96 ASP A N 1
ATOM 756 C CA . ASP A 1 96 ? 2.327 -10.546 -17.860 1.00 82.81 96 ASP A CA 1
ATOM 757 C C . ASP A 1 96 ? 1.378 -10.159 -16.725 1.00 82.81 96 ASP A C 1
ATOM 759 O O . ASP A 1 96 ? 0.607 -10.990 -16.248 1.00 82.81 96 ASP A O 1
ATOM 763 N N . ILE A 1 97 ? 1.489 -8.922 -16.232 1.00 78.19 97 ILE A N 1
ATOM 764 C CA . ILE A 1 97 ? 0.650 -8.429 -15.135 1.00 78.19 97 ILE A CA 1
ATOM 765 C C . ILE A 1 97 ? -0.748 -8.149 -15.672 1.00 78.19 97 ILE A C 1
ATOM 767 O O . ILE A 1 97 ? -0.967 -7.162 -16.380 1.00 78.19 97 ILE A O 1
ATOM 771 N N . ARG A 1 98 ? -1.725 -8.960 -15.262 1.00 77.06 98 ARG A N 1
ATOM 772 C CA . ARG A 1 98 ? -3.125 -8.764 -15.644 1.00 77.06 98 ARG A CA 1
ATOM 773 C C . ARG A 1 98 ? -3.928 -8.273 -14.456 1.00 77.06 98 ARG A C 1
ATOM 775 O O . ARG A 1 98 ? -3.741 -8.682 -13.315 1.00 77.06 98 ARG A O 1
ATOM 782 N N . LEU A 1 99 ? -4.891 -7.408 -14.753 1.00 69.06 99 LEU A N 1
ATOM 783 C CA . LEU A 1 99 ? -5.775 -6.829 -13.742 1.00 69.06 99 LEU A CA 1
ATOM 784 C C . LEU A 1 99 ? -6.572 -7.887 -12.983 1.00 69.06 99 LEU A C 1
ATOM 786 O O . LEU A 1 99 ? -6.864 -7.702 -11.809 1.00 69.06 99 LEU A O 1
ATOM 790 N N . LEU A 1 100 ? -6.889 -8.991 -13.661 1.00 72.81 100 LEU A N 1
ATOM 791 C CA . LEU A 1 100 ? -7.664 -10.095 -13.110 1.00 72.81 100 LEU A CA 1
ATOM 792 C C . LEU A 1 100 ? -6.916 -10.919 -12.056 1.00 72.81 100 LEU A C 1
ATOM 794 O O . LEU A 1 100 ? -7.540 -11.733 -11.388 1.00 72.81 100 LEU A O 1
ATOM 798 N N . ASP A 1 101 ? -5.608 -10.717 -11.906 1.00 77.94 101 ASP A N 1
ATOM 799 C CA . ASP A 1 101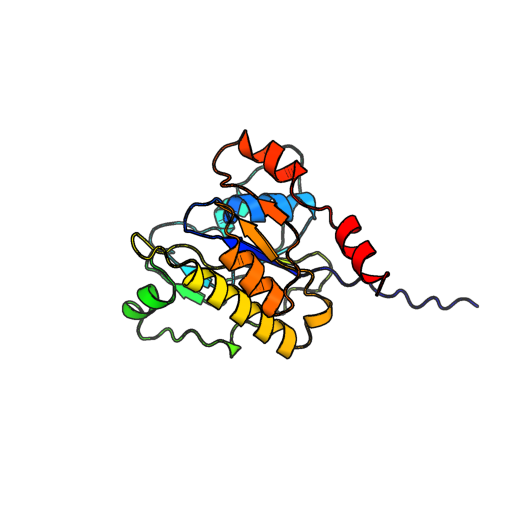 ? -4.802 -11.471 -10.947 1.00 77.94 101 ASP A CA 1
ATOM 800 C C . ASP A 1 101 ? -4.774 -10.812 -9.556 1.00 77.94 101 ASP A C 1
ATOM 802 O O . ASP A 1 101 ? -4.271 -11.400 -8.600 1.00 77.94 101 ASP A O 1
ATOM 806 N N . PHE A 1 102 ? -5.318 -9.597 -9.410 1.00 75.19 102 PHE A N 1
ATOM 807 C CA . PHE A 1 102 ? -5.313 -8.842 -8.153 1.00 75.19 102 PHE A CA 1
ATOM 808 C C . PHE A 1 102 ? -6.461 -9.216 -7.215 1.00 75.19 102 PHE A C 1
ATOM 810 O O . PHE A 1 102 ? -7.177 -8.353 -6.711 1.00 75.19 102 PHE A O 1
ATOM 817 N N . VAL A 1 103 ? -6.610 -10.505 -6.941 1.00 78.50 103 VAL A N 1
ATOM 818 C CA . VAL A 1 103 ? -7.549 -11.007 -5.936 1.00 78.50 103 VAL A CA 1
ATOM 819 C C . VAL A 1 103 ? -6.904 -10.899 -4.553 1.00 78.50 103 VAL A C 1
ATOM 821 O O . VAL A 1 103 ? -5.698 -11.107 -4.411 1.00 78.50 103 VAL A O 1
ATOM 824 N N . VAL A 1 104 ? -7.689 -10.544 -3.531 1.00 80.69 104 VAL A N 1
ATOM 825 C CA . VAL A 1 104 ? -7.202 -10.569 -2.142 1.00 80.69 104 VAL A CA 1
ATOM 826 C C . VAL A 1 104 ? -6.736 -11.991 -1.798 1.00 80.69 104 VAL A C 1
ATOM 828 O O . VAL A 1 104 ? -7.402 -12.943 -2.206 1.00 80.69 104 VAL A O 1
ATOM 831 N N . PRO A 1 105 ? -5.621 -12.151 -1.060 1.00 84.00 105 PRO A N 1
ATOM 832 C CA . PRO A 1 105 ? -5.126 -13.459 -0.638 1.00 84.00 105 PRO A CA 1
ATOM 833 C C . PRO A 1 105 ? -6.223 -14.315 0.010 1.00 84.00 105 PRO A C 1
ATOM 835 O O . PRO A 1 105 ? -6.920 -13.840 0.907 1.00 84.00 105 PRO A O 1
ATOM 838 N N . GLU A 1 106 ? -6.368 -15.571 -0.425 1.00 82.50 106 GLU A N 1
ATOM 839 C CA . GLU A 1 106 ? -7.388 -16.501 0.094 1.00 82.50 106 GLU A CA 1
ATOM 840 C C . GLU A 1 106 ? -7.209 -16.771 1.596 1.00 82.50 106 GLU A C 1
ATOM 842 O O . GLU A 1 106 ? -8.160 -17.086 2.309 1.00 82.50 106 GLU A O 1
ATOM 847 N N . GLU A 1 107 ? -5.983 -16.615 2.093 1.00 84.69 107 GLU A N 1
ATOM 848 C CA . GLU A 1 107 ? -5.617 -16.757 3.497 1.00 84.69 107 GLU A CA 1
ATOM 849 C C . GLU A 1 107 ? -6.090 -15.581 4.366 1.00 84.69 107 GLU A C 1
ATOM 851 O O . GLU A 1 107 ? -6.028 -15.662 5.596 1.00 84.69 107 GLU A O 1
ATOM 856 N N . TRP A 1 108 ? -6.555 -14.479 3.770 1.00 86.31 108 TRP A N 1
ATOM 857 C CA . TRP A 1 108 ? -7.133 -13.375 4.525 1.00 86.31 108 TRP A CA 1
ATOM 858 C C . TRP A 1 108 ? -8.565 -13.711 4.955 1.00 86.31 108 TRP A C 1
ATOM 860 O O . TRP A 1 108 ? -9.514 -13.632 4.180 1.00 86.31 108 TRP A O 1
ATOM 870 N N . SER A 1 109 ? -8.731 -14.035 6.238 1.00 78.62 109 SER A N 1
ATOM 871 C CA . SER A 1 109 ? -10.015 -14.417 6.842 1.00 78.62 109 SER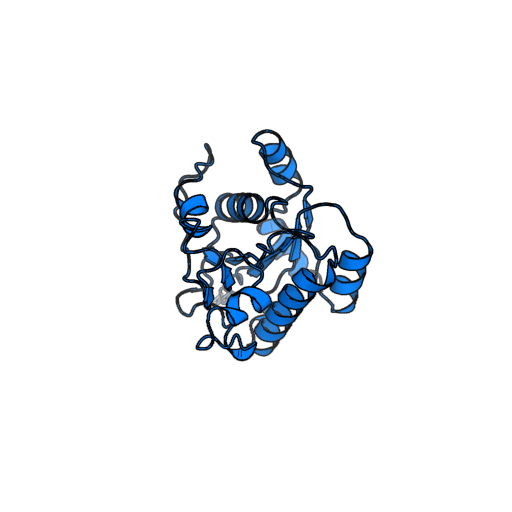 A CA 1
ATOM 872 C C . SER A 1 109 ? -10.910 -13.239 7.252 1.00 78.62 109 SER A C 1
ATOM 874 O O . SER A 1 109 ? -11.903 -13.445 7.947 1.00 78.62 109 SER A O 1
ATOM 876 N N . ALA A 1 110 ? -10.558 -12.003 6.875 1.00 79.50 110 ALA A N 1
ATOM 877 C CA . ALA A 1 110 ? -11.218 -10.777 7.337 1.00 79.50 110 ALA A CA 1
ATOM 878 C C . ALA A 1 110 ? -11.358 -10.681 8.874 1.00 79.50 110 ALA A C 1
ATOM 880 O O . ALA A 1 110 ? -12.264 -10.026 9.379 1.00 79.50 110 ALA A O 1
ATOM 881 N N . GLU A 1 111 ? -10.457 -11.319 9.630 1.00 83.25 111 GLU A N 1
ATOM 882 C CA . GLU A 1 111 ? -10.373 -11.195 11.095 1.00 83.25 111 GLU A CA 1
ATOM 883 C C . GLU A 1 111 ? -9.678 -9.906 11.537 1.00 83.25 111 GLU A C 1
ATOM 885 O O . GLU A 1 111 ? -9.922 -9.411 12.634 1.00 83.25 111 GLU A O 1
ATOM 890 N N . ASN A 1 112 ? -8.826 -9.356 10.670 1.00 88.94 112 ASN A N 1
ATOM 891 C CA . ASN A 1 112 ? -8.109 -8.109 10.893 1.00 88.94 112 ASN A CA 1
ATOM 892 C C . ASN A 1 112 ? -8.277 -7.196 9.675 1.00 88.94 112 ASN A C 1
ATOM 894 O O . ASN A 1 112 ? -8.455 -7.707 8.558 1.00 88.94 112 ASN A O 1
ATOM 898 N N . PRO A 1 113 ? -8.137 -5.869 9.849 1.00 91.94 113 PRO A N 1
ATOM 899 C CA . PRO A 1 113 ? -8.021 -4.951 8.726 1.00 91.94 113 PRO A CA 1
ATOM 900 C C . PRO A 1 113 ? -6.934 -5.394 7.751 1.00 91.94 113 PRO A C 1
ATOM 902 O O . PRO A 1 113 ? -5.974 -6.054 8.146 1.00 91.94 113 PRO A O 1
ATOM 905 N N . LEU A 1 114 ? -7.055 -5.013 6.485 1.00 91.38 114 LEU A N 1
ATOM 906 C CA . LEU A 1 114 ? -6.034 -5.254 5.474 1.00 91.38 114 LEU A CA 1
ATOM 907 C C . LEU A 1 114 ? -5.492 -3.924 4.967 1.00 91.38 114 LEU A C 1
ATOM 909 O O . LEU A 1 114 ? -6.223 -3.115 4.395 1.00 91.38 114 LEU A O 1
ATOM 913 N N . VAL A 1 115 ? -4.192 -3.716 5.141 1.00 91.44 115 VAL A N 1
ATOM 914 C CA . VAL A 1 115 ? -3.474 -2.609 4.512 1.00 91.44 115 VAL A CA 1
ATOM 915 C C . VAL A 1 115 ? -2.906 -3.104 3.188 1.00 91.44 115 VAL A C 1
ATOM 917 O O . VAL A 1 115 ? -2.062 -4.002 3.169 1.00 91.44 115 VAL A O 1
ATOM 920 N N . VAL A 1 116 ? -3.373 -2.516 2.087 1.00 88.88 116 VAL A N 1
ATOM 921 C CA . VAL A 1 116 ? -2.894 -2.808 0.733 1.00 88.88 116 VAL A CA 1
ATOM 922 C C . VAL A 1 116 ? -1.968 -1.689 0.279 1.00 88.88 116 VAL A C 1
ATOM 924 O O . VAL A 1 116 ? -2.402 -0.559 0.054 1.00 88.88 116 VAL A O 1
ATOM 927 N N . GLU A 1 117 ? -0.682 -1.985 0.134 1.00 86.50 117 GLU A N 1
ATOM 928 C CA . GLU A 1 117 ? 0.295 -1.007 -0.339 1.00 86.50 117 GLU A CA 1
ATOM 929 C C . GLU A 1 117 ? 0.374 -1.007 -1.869 1.00 86.50 117 GLU A C 1
ATOM 931 O O . GLU A 1 117 ? 0.631 -2.030 -2.506 1.00 86.50 117 GLU A O 1
ATOM 936 N N . GLY A 1 118 ? 0.192 0.167 -2.472 1.00 79.75 118 GLY A N 1
ATOM 937 C CA . GLY A 1 118 ? 0.385 0.367 -3.902 1.00 79.75 118 GLY A CA 1
ATOM 938 C C . GLY A 1 118 ? 1.852 0.248 -4.325 1.00 79.75 118 GLY A C 1
ATOM 939 O O . GLY A 1 118 ? 2.780 0.572 -3.581 1.00 79.75 118 GLY A O 1
ATOM 940 N N . ALA A 1 119 ? 2.077 -0.165 -5.573 1.00 69.19 119 ALA A N 1
ATOM 941 C CA . ALA A 1 119 ? 3.417 -0.211 -6.145 1.00 69.19 119 ALA A CA 1
ATOM 942 C C . ALA A 1 119 ? 4.035 1.194 -6.209 1.00 69.19 119 ALA A C 1
ATOM 944 O O . ALA A 1 119 ? 3.406 2.158 -6.645 1.00 69.19 119 ALA A O 1
ATOM 945 N N . GLY A 1 120 ? 5.299 1.315 -5.813 1.00 62.38 120 GLY A N 1
ATOM 946 C CA . GLY A 1 120 ? 6.027 2.567 -5.961 1.00 62.38 120 GLY A CA 1
ATOM 947 C C . GLY A 1 120 ? 7.515 2.361 -5.831 1.00 62.38 120 GLY A C 1
ATOM 948 O O . GLY A 1 120 ? 8.070 2.641 -4.778 1.00 62.38 120 GLY A O 1
ATOM 949 N N . ARG A 1 121 ? 8.122 1.869 -6.907 1.00 54.22 121 ARG A N 1
ATOM 950 C CA . ARG A 1 121 ? 9.556 1.960 -7.170 1.00 54.22 121 ARG A CA 1
ATOM 951 C C . ARG A 1 121 ? 9.720 2.164 -8.666 1.00 54.22 121 ARG A C 1
ATOM 953 O O . ARG A 1 121 ? 9.800 1.205 -9.408 1.00 54.22 121 ARG A O 1
ATOM 960 N N . GLY A 1 122 ? 9.653 3.407 -9.127 1.00 41.84 122 GLY A N 1
ATOM 961 C CA . GLY A 1 122 ? 10.054 3.786 -10.479 1.00 41.84 122 GLY A CA 1
ATOM 962 C C . GLY A 1 122 ? 11.354 4.559 -10.371 1.00 41.84 122 GLY A C 1
ATOM 963 O O . GLY A 1 122 ? 11.346 5.715 -9.958 1.00 41.84 122 GLY A O 1
ATOM 964 N N . LEU A 1 123 ? 12.480 3.919 -10.683 1.00 35.62 123 LEU A N 1
ATOM 965 C CA . LEU A 1 123 ? 13.783 4.572 -10.674 1.00 35.62 123 LEU A CA 1
ATOM 966 C C . LEU A 1 123 ? 13.753 5.726 -11.682 1.00 35.62 123 LEU A C 1
ATOM 968 O O . LEU A 1 123 ? 13.645 5.489 -12.878 1.00 35.62 123 LEU A O 1
ATOM 972 N N . ARG A 1 124 ? 13.820 6.957 -11.161 1.00 38.31 124 ARG A N 1
ATOM 973 C CA . ARG A 1 124 ? 14.051 8.226 -11.866 1.00 38.31 124 ARG A CA 1
ATOM 974 C C . ARG A 1 124 ? 13.323 8.384 -13.211 1.00 38.31 124 ARG A C 1
ATOM 976 O O . ARG A 1 124 ? 13.781 7.899 -14.240 1.00 38.31 124 ARG A O 1
ATOM 983 N N . SER A 1 125 ? 12.369 9.317 -13.209 1.00 34.06 125 SER A N 1
ATOM 984 C CA . SER A 1 125 ? 11.914 10.114 -14.366 1.00 34.06 125 SER A CA 1
ATOM 985 C C . SER A 1 125 ? 10.575 9.710 -14.978 1.00 34.06 125 SER A C 1
ATOM 987 O O . SER A 1 125 ? 10.553 9.419 -16.155 1.00 34.06 125 SER A O 1
ATOM 989 N N . TYR A 1 126 ? 9.456 9.807 -14.251 1.00 33.84 126 TYR A N 1
ATOM 990 C CA . TYR A 1 126 ? 8.205 10.344 -14.823 1.00 33.84 126 TYR A CA 1
ATOM 991 C C . TYR A 1 126 ? 7.357 10.962 -13.701 1.00 33.84 126 TYR A C 1
ATOM 993 O O . TYR A 1 126 ? 6.731 10.259 -12.920 1.00 33.84 126 TYR A O 1
ATOM 1001 N N . HIS A 1 127 ? 7.330 12.299 -13.647 1.00 37.69 127 HIS A N 1
ATOM 1002 C CA . HIS A 1 127 ? 6.552 13.142 -12.720 1.00 37.69 127 HIS A CA 1
ATOM 1003 C C . HIS A 1 127 ? 5.026 13.073 -12.942 1.00 37.69 127 HIS A C 1
ATOM 1005 O O . HIS A 1 127 ? 4.302 14.039 -12.703 1.00 37.69 127 HIS A O 1
ATOM 1011 N N . SER A 1 128 ? 4.489 11.968 -13.450 1.00 37.31 128 SER A N 1
ATOM 1012 C CA . SER A 1 128 ? 3.051 11.859 -13.657 1.00 37.31 128 SER A CA 1
ATOM 1013 C C . SER A 1 128 ? 2.438 11.080 -12.502 1.00 37.31 128 SER A C 1
ATOM 1015 O O . SER A 1 128 ? 2.436 9.850 -12.528 1.00 37.31 128 SER A O 1
ATOM 1017 N N . GLY A 1 129 ? 1.829 11.785 -11.543 1.00 45.09 129 GLY A N 1
ATOM 1018 C CA . GLY A 1 129 ? 0.956 11.188 -10.517 1.00 45.09 129 GLY A CA 1
ATOM 1019 C C . GLY A 1 129 ? -0.151 10.273 -11.081 1.00 45.09 129 GLY A C 1
ATOM 1020 O O . GLY A 1 129 ? -0.770 9.518 -10.344 1.00 45.09 129 GLY A O 1
ATOM 1021 N N . LEU A 1 130 ? -0.357 10.272 -12.404 1.00 41.78 130 LEU A N 1
ATOM 1022 C CA . LEU A 1 130 ? -1.194 9.334 -13.156 1.00 41.78 130 LEU A CA 1
ATOM 1023 C C . LEU A 1 130 ? -0.759 7.862 -13.045 1.00 41.78 130 LEU A C 1
ATOM 1025 O O . LEU A 1 130 ? -1.623 6.993 -13.050 1.00 41.78 130 LEU A O 1
ATOM 1029 N N . GLY A 1 131 ? 0.541 7.556 -12.953 1.00 48.34 131 GLY A N 1
ATOM 1030 C CA . GLY A 1 131 ? 1.022 6.166 -12.929 1.00 48.34 131 GLY A CA 1
ATOM 1031 C C . GLY A 1 131 ? 0.608 5.423 -11.656 1.00 48.34 131 GLY A C 1
ATOM 1032 O O . GLY A 1 131 ? 0.055 4.328 -11.720 1.00 48.34 131 GLY A O 1
ATOM 1033 N N . THR A 1 132 ? 0.803 6.051 -10.496 1.00 57.91 132 THR A N 1
ATOM 1034 C CA . THR A 1 132 ? 0.451 5.477 -9.189 1.00 57.91 132 THR A CA 1
ATOM 1035 C C . THR A 1 132 ? -1.060 5.441 -8.968 1.00 57.91 132 THR A C 1
ATOM 1037 O O . THR A 1 132 ? -1.589 4.429 -8.509 1.00 57.91 132 THR A O 1
ATOM 1040 N N . LEU A 1 133 ? -1.776 6.487 -9.392 1.00 57.88 133 LEU A N 1
ATOM 1041 C CA . LEU A 1 133 ? -3.237 6.535 -9.332 1.00 57.88 133 LEU A CA 1
ATOM 1042 C C . LEU A 1 133 ? -3.920 5.503 -10.219 1.00 57.88 133 LEU A C 1
ATOM 1044 O O . LEU A 1 133 ? -4.904 4.907 -9.792 1.00 57.88 133 LEU A O 1
ATOM 1048 N N . ASN A 1 134 ? -3.414 5.283 -11.435 1.00 57.50 134 ASN A N 1
ATOM 1049 C CA . ASN A 1 134 ? -3.996 4.298 -12.338 1.00 57.50 134 ASN A CA 1
ATOM 1050 C C . ASN A 1 134 ? -3.907 2.902 -11.731 1.00 57.50 134 ASN A C 1
ATOM 1052 O O . ASN A 1 134 ? -4.904 2.193 -11.723 1.00 57.50 134 ASN A O 1
ATOM 1056 N N . HIS A 1 135 ? -2.768 2.531 -11.143 1.00 63.88 135 HIS A N 1
ATOM 1057 C CA . HIS A 1 135 ? -2.660 1.249 -10.450 1.00 63.88 135 HIS A CA 1
ATOM 1058 C C . HIS A 1 135 ? -3.613 1.160 -9.250 1.00 63.88 135 HIS A C 1
ATOM 1060 O O . HIS A 1 135 ? -4.313 0.163 -9.117 1.00 63.88 135 HIS A O 1
ATOM 1066 N N . THR A 1 136 ? -3.723 2.211 -8.429 1.00 67.44 136 THR A N 1
ATOM 1067 C CA . THR A 1 136 ? -4.666 2.233 -7.297 1.00 67.44 136 THR A CA 1
ATOM 1068 C C . THR A 1 136 ? -6.122 2.092 -7.741 1.00 67.44 136 THR A C 1
ATOM 1070 O O . THR A 1 136 ? -6.842 1.273 -7.183 1.00 67.44 136 THR A O 1
ATOM 1073 N N . LEU A 1 137 ? -6.559 2.842 -8.754 1.00 62.25 137 LEU A N 1
ATOM 1074 C CA . LEU A 1 137 ? -7.931 2.792 -9.271 1.00 62.25 137 LEU A CA 1
ATOM 1075 C C . LEU A 1 137 ? -8.256 1.453 -9.934 1.00 62.25 137 LEU A C 1
ATOM 1077 O O . LEU A 1 137 ? -9.374 0.957 -9.817 1.00 62.25 137 LEU A O 1
ATOM 1081 N N . LEU A 1 138 ? -7.280 0.864 -10.619 1.00 63.62 138 LEU A N 1
ATOM 1082 C CA . LEU A 1 138 ? -7.423 -0.429 -11.270 1.00 63.62 138 LEU A CA 1
ATOM 1083 C C . LEU A 1 138 ? -7.555 -1.563 -10.252 1.00 63.62 138 LEU A C 1
ATOM 1085 O O . LEU A 1 138 ? -8.462 -2.383 -10.382 1.00 63.62 138 LEU A O 1
ATOM 1089 N N . THR A 1 139 ? -6.719 -1.575 -9.210 1.00 67.19 139 THR A N 1
ATOM 1090 C CA . THR A 1 139 ? -6.869 -2.532 -8.108 1.00 67.19 139 THR A CA 1
ATOM 1091 C C . THR A 1 139 ? -8.175 -2.285 -7.350 1.00 67.19 139 THR A C 1
ATOM 1093 O O . THR A 1 139 ? -8.905 -3.231 -7.083 1.00 67.19 139 THR A O 1
ATOM 1096 N N . TRP A 1 140 ? -8.534 -1.027 -7.075 1.00 71.31 140 TRP A N 1
ATOM 1097 C CA . TRP A 1 140 ? -9.787 -0.666 -6.405 1.00 71.31 140 TRP A CA 1
ATOM 1098 C C . TRP A 1 140 ? -11.029 -1.167 -7.153 1.00 71.31 140 TRP A C 1
ATOM 1100 O O . TRP A 1 140 ? -11.888 -1.818 -6.558 1.00 71.31 140 TRP A O 1
ATOM 1110 N N . ASN A 1 141 ? -11.121 -0.895 -8.458 1.00 68.69 141 ASN A N 1
ATOM 1111 C CA . ASN A 1 141 ? -12.248 -1.340 -9.278 1.00 68.69 141 ASN A CA 1
ATOM 1112 C C . ASN A 1 141 ? -12.296 -2.862 -9.375 1.00 68.69 141 ASN A C 1
ATOM 1114 O O . ASN A 1 141 ? -13.360 -3.442 -9.198 1.00 68.69 141 ASN A O 1
ATOM 1118 N N . HIS A 1 142 ? -11.151 -3.516 -9.570 1.00 70.75 142 HIS A N 1
ATOM 1119 C CA . HIS A 1 142 ? -11.117 -4.970 -9.623 1.00 70.75 142 HIS A CA 1
ATOM 1120 C C . HIS A 1 142 ? -11.587 -5.604 -8.305 1.00 70.75 142 HIS A C 1
ATOM 1122 O O . HIS A 1 142 ? -12.391 -6.532 -8.321 1.00 70.75 142 HIS A O 1
ATOM 1128 N N . LEU A 1 143 ? -11.163 -5.082 -7.152 1.00 71.56 143 LEU A N 1
ATOM 1129 C CA . LEU A 1 143 ? -11.650 -5.569 -5.860 1.00 71.56 143 LEU A CA 1
ATOM 1130 C C . LEU A 1 143 ? -13.149 -5.296 -5.662 1.00 71.56 143 LEU A C 1
ATOM 1132 O O . LEU A 1 143 ? -13.862 -6.161 -5.152 1.00 71.56 143 LEU A O 1
ATOM 1136 N N . CYS A 1 144 ? -13.652 -4.140 -6.113 1.00 72.62 144 CYS A N 1
ATOM 1137 C CA . CYS A 1 144 ? -15.094 -3.875 -6.143 1.00 72.62 144 CYS A CA 1
ATOM 1138 C C . CYS A 1 144 ? -15.843 -4.941 -6.956 1.00 72.62 144 CYS A C 1
ATOM 1140 O O . CYS A 1 144 ? -16.849 -5.469 -6.482 1.00 72.62 144 CYS A O 1
ATOM 1142 N N . ASP A 1 145 ? -15.336 -5.267 -8.146 1.00 74.12 145 ASP A N 1
ATOM 1143 C CA . ASP A 1 145 ? -15.947 -6.218 -9.080 1.00 74.12 145 ASP A CA 1
ATOM 1144 C C . ASP A 1 145 ? -15.913 -7.667 -8.558 1.00 74.12 145 ASP A C 1
ATOM 1146 O O . ASP A 1 145 ? -16.737 -8.485 -8.960 1.00 74.12 145 ASP A O 1
ATOM 1150 N N . ASN A 1 146 ? -15.026 -7.974 -7.604 1.00 71.56 146 ASN A N 1
ATOM 1151 C CA . ASN A 1 146 ? -14.935 -9.274 -6.926 1.00 71.56 146 ASN A CA 1
ATOM 1152 C C . ASN A 1 146 ? -15.686 -9.324 -5.583 1.00 71.56 146 ASN A C 1
ATOM 1154 O O . ASN A 1 146 ? -15.405 -10.166 -4.734 1.00 71.56 146 ASN A O 1
ATOM 1158 N N . GLY A 1 147 ? -16.650 -8.424 -5.367 1.00 68.75 147 GLY A N 1
ATOM 1159 C CA . GLY A 1 147 ? -17.537 -8.470 -4.200 1.00 68.75 147 GLY A CA 1
ATOM 1160 C C . GLY A 1 147 ? -16.929 -7.926 -2.907 1.00 68.75 147 GLY A C 1
ATOM 1161 O O . GLY A 1 147 ? -17.582 -7.969 -1.870 1.00 68.75 147 GLY A O 1
ATOM 1162 N N . LEU A 1 148 ? -15.727 -7.344 -2.956 1.00 74.75 148 LEU A N 1
ATOM 1163 C CA . LEU A 1 148 ? -15.071 -6.746 -1.788 1.00 74.75 148 LEU A CA 1
ATOM 1164 C C . LEU A 1 148 ? -15.432 -5.274 -1.591 1.00 74.75 148 LEU A C 1
ATOM 1166 O O . LEU A 1 148 ? -14.878 -4.614 -0.718 1.00 74.75 148 LEU A O 1
ATOM 1170 N N . ARG A 1 149 ? -16.385 -4.744 -2.369 1.00 74.88 149 ARG A N 1
ATOM 1171 C CA . ARG A 1 149 ? -16.814 -3.342 -2.279 1.00 74.88 149 ARG A CA 1
ATOM 1172 C C . ARG A 1 149 ? -17.203 -2.931 -0.856 1.00 74.88 149 ARG A C 1
ATOM 1174 O O . ARG A 1 149 ? -16.883 -1.820 -0.458 1.00 74.88 149 ARG A O 1
ATOM 1181 N N . SER A 1 150 ? -17.851 -3.811 -0.092 1.00 73.44 150 SER A N 1
ATOM 1182 C CA . SER A 1 150 ? -18.251 -3.531 1.295 1.00 73.44 150 SER A CA 1
ATOM 1183 C C . SER A 1 150 ? -17.071 -3.469 2.272 1.00 73.44 150 SER A C 1
ATOM 1185 O O . SER A 1 150 ? -17.167 -2.826 3.312 1.00 73.44 150 SER A O 1
ATOM 1187 N N . HIS A 1 151 ? -15.940 -4.073 1.904 1.00 79.19 151 HIS A N 1
ATOM 1188 C CA . HIS A 1 151 ? -14.698 -4.027 2.663 1.00 79.19 151 HIS A CA 1
ATOM 1189 C C . HIS A 1 151 ? -13.789 -2.867 2.247 1.00 79.19 151 HIS A C 1
ATOM 1191 O O . HIS A 1 151 ? -12.819 -2.60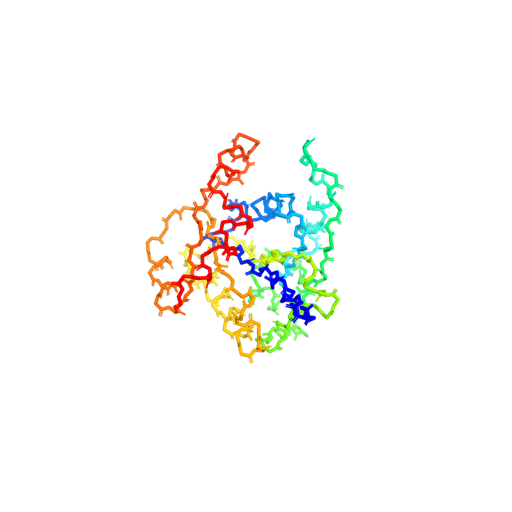0 2.941 1.00 79.19 151 HIS A O 1
ATOM 1197 N N . LEU A 1 152 ? -14.045 -2.163 1.141 1.00 80.75 152 LEU A N 1
ATOM 1198 C CA . LEU A 1 152 ? -13.176 -1.085 0.662 1.00 80.75 152 LEU A CA 1
ATOM 1199 C C . LEU A 1 152 ? -13.529 0.251 1.323 1.00 80.75 152 LEU A C 1
ATOM 1201 O O . LEU A 1 152 ? -14.482 0.921 0.933 1.00 80.75 152 LEU A O 1
ATOM 1205 N N . PHE A 1 153 ? -12.729 0.662 2.307 1.00 83.88 153 PHE A N 1
ATOM 1206 C CA . PHE A 1 153 ? -13.027 1.850 3.119 1.00 83.88 153 PHE A CA 1
ATOM 1207 C C . PHE A 1 153 ? -12.402 3.130 2.576 1.00 83.88 153 PHE A C 1
ATOM 1209 O O . PHE A 1 153 ? -12.927 4.217 2.820 1.00 83.88 153 PHE A O 1
ATOM 1216 N N . GLY A 1 154 ? -11.304 3.023 1.828 1.00 85.31 154 GLY A N 1
ATOM 1217 C CA . GLY A 1 154 ? -10.715 4.175 1.162 1.00 85.31 154 GLY A CA 1
ATOM 1218 C C . GLY A 1 154 ? -9.223 4.070 0.899 1.00 85.31 154 GLY A C 1
ATOM 1219 O O . GLY A 1 154 ? -8.603 3.007 0.992 1.00 85.31 154 GLY A O 1
ATOM 1220 N N . VAL A 1 155 ? -8.668 5.221 0.538 1.00 85.94 155 VAL A N 1
ATOM 1221 C CA . VAL A 1 155 ? -7.269 5.416 0.182 1.00 85.94 155 VAL A CA 1
ATOM 1222 C C . VAL A 1 155 ? -6.631 6.434 1.124 1.00 85.94 155 VAL A C 1
ATOM 1224 O O . VAL A 1 155 ? -7.203 7.484 1.423 1.00 85.94 155 VAL A O 1
ATOM 1227 N N . ILE A 1 156 ? -5.407 6.136 1.539 1.00 86.62 156 ILE A N 1
ATOM 1228 C CA . ILE A 1 156 ? -4.477 7.055 2.181 1.00 86.62 156 ILE A CA 1
ATOM 1229 C C . ILE A 1 156 ? -3.454 7.464 1.128 1.00 86.62 156 ILE A C 1
ATOM 1231 O O . ILE A 1 156 ? -2.767 6.621 0.545 1.00 86.62 156 ILE A O 1
ATOM 1235 N N . LEU A 1 157 ? -3.384 8.766 0.867 1.00 85.12 157 LEU A N 1
ATOM 1236 C CA . LEU A 1 157 ? -2.395 9.351 -0.030 1.00 85.12 157 LEU A CA 1
ATOM 1237 C C . LEU A 1 157 ? -1.152 9.701 0.785 1.00 85.12 157 LEU A C 1
ATOM 1239 O O . LEU A 1 157 ? -1.260 10.370 1.807 1.00 85.12 157 LEU A O 1
ATOM 1243 N N . ASN A 1 158 ? 0.015 9.266 0.330 1.00 81.88 158 ASN A N 1
ATOM 1244 C CA . ASN A 1 158 ? 1.294 9.594 0.941 1.00 81.88 158 ASN A CA 1
ATOM 1245 C C . ASN A 1 158 ? 2.161 10.429 -0.014 1.00 81.88 158 ASN A C 1
ATOM 1247 O O . ASN A 1 158 ? 2.344 10.063 -1.179 1.00 81.88 158 ASN A O 1
ATOM 1251 N N . GLY A 1 159 ? 2.715 11.523 0.495 1.00 79.94 159 GLY A N 1
ATOM 1252 C CA . GLY A 1 159 ? 3.632 12.419 -0.195 1.00 79.94 159 GLY A CA 1
ATOM 1253 C C . GLY A 1 159 ? 3.063 13.826 -0.321 1.00 79.94 159 GLY A C 1
ATOM 1254 O O . GLY A 1 159 ? 2.127 14.201 0.383 1.00 79.94 159 GLY A O 1
ATOM 1255 N N . GLU A 1 160 ? 3.639 14.613 -1.229 1.00 75.19 160 GLU A N 1
ATOM 1256 C CA . GLU A 1 160 ? 3.213 15.998 -1.440 1.00 75.19 160 GLU A CA 1
ATOM 1257 C C . GLU A 1 160 ? 1.722 16.075 -1.818 1.00 75.19 160 GLU A C 1
ATOM 1259 O O . GLU A 1 160 ? 1.296 15.364 -2.743 1.00 75.19 160 GLU A O 1
ATOM 1264 N N . PRO A 1 161 ? 0.925 16.927 -1.141 1.00 73.38 161 PRO A N 1
ATOM 1265 C CA . PRO A 1 161 ? -0.483 17.111 -1.455 1.00 73.38 161 PRO A CA 1
ATOM 1266 C C . PRO A 1 161 ? -0.684 17.464 -2.927 1.00 73.38 161 PRO A C 1
ATOM 1268 O O . PRO A 1 161 ? -0.077 18.390 -3.464 1.00 73.38 161 PRO A O 1
ATOM 1271 N N . ASN A 1 162 ? -1.575 16.732 -3.589 1.00 71.50 162 ASN A N 1
ATOM 1272 C CA . ASN A 1 162 ? -1.884 16.952 -4.994 1.00 71.50 162 ASN A CA 1
ATOM 1273 C C . ASN A 1 162 ? -3.399 16.989 -5.190 1.00 71.50 162 ASN A C 1
ATOM 1275 O O . ASN A 1 162 ? -4.070 15.954 -5.197 1.00 71.50 162 ASN A O 1
ATOM 1279 N N . GLU A 1 163 ? -3.942 18.194 -5.374 1.00 74.69 163 GLU A N 1
ATOM 1280 C CA . GLU A 1 163 ? -5.380 18.392 -5.576 1.00 74.69 163 GLU A CA 1
ATOM 1281 C C . GLU A 1 163 ? -5.902 17.645 -6.808 1.00 74.69 163 GLU A C 1
ATOM 1283 O O . GLU A 1 163 ? -6.999 17.096 -6.767 1.00 74.69 163 GLU A O 1
ATOM 1288 N N . GLY A 1 164 ? -5.109 17.552 -7.880 1.00 68.38 164 GLY A N 1
ATOM 1289 C CA . GLY A 1 164 ? -5.471 16.789 -9.076 1.00 68.38 164 GLY A CA 1
ATOM 1290 C C . GLY A 1 164 ? -5.703 15.309 -8.769 1.00 68.38 164 GLY A C 1
ATOM 1291 O O . GLY A 1 164 ? -6.695 14.732 -9.218 1.00 68.38 164 GLY A O 1
ATOM 1292 N N . ASN A 1 165 ? -4.846 14.716 -7.936 1.00 69.69 165 ASN A N 1
ATOM 1293 C CA . ASN A 1 165 ? -4.971 13.326 -7.513 1.00 69.69 165 ASN A CA 1
ATOM 1294 C C . ASN A 1 165 ? -6.205 13.104 -6.633 1.00 69.69 165 ASN A C 1
ATOM 1296 O O . ASN A 1 165 ? -6.963 12.157 -6.844 1.00 69.69 165 ASN A O 1
ATOM 1300 N N . VAL A 1 166 ? -6.436 14.012 -5.684 1.00 75.31 166 VAL A N 1
ATOM 1301 C CA . VAL A 1 166 ? -7.611 13.995 -4.803 1.00 75.31 166 VAL A CA 1
ATOM 1302 C C . VAL A 1 166 ? -8.901 14.087 -5.620 1.00 75.31 166 VAL A C 1
ATOM 1304 O O . VAL A 1 166 ? -9.825 13.299 -5.419 1.00 75.31 166 VAL A O 1
ATOM 1307 N N . GLN A 1 167 ? -8.969 15.024 -6.567 1.00 74.81 167 GLN A N 1
ATOM 1308 C CA . GLN A 1 167 ? -10.146 15.215 -7.415 1.00 74.81 167 GLN A CA 1
ATOM 1309 C C . GLN A 1 167 ? -10.385 14.018 -8.339 1.00 74.81 167 GLN A C 1
ATOM 1311 O O . GLN A 1 167 ? -11.531 13.604 -8.517 1.00 74.81 167 GLN A O 1
ATOM 1316 N N . ALA A 1 168 ? -9.324 13.425 -8.894 1.00 70.31 168 ALA A N 1
ATOM 1317 C CA . ALA A 1 168 ? -9.432 12.222 -9.710 1.00 70.31 168 ALA A CA 1
ATOM 1318 C C . ALA A 1 168 ? -10.024 11.056 -8.905 1.00 70.31 168 ALA A C 1
ATOM 1320 O O . ALA A 1 168 ? -11.033 10.492 -9.316 1.00 70.31 168 ALA A O 1
ATOM 1321 N N . LEU A 1 169 ? -9.463 10.742 -7.733 1.00 73.44 169 LEU A N 1
ATOM 1322 C CA . LEU A 1 169 ? -9.954 9.668 -6.862 1.00 73.44 169 LEU A CA 1
ATOM 1323 C C . LEU A 1 169 ? -11.414 9.891 -6.439 1.00 73.44 169 LEU A C 1
ATOM 1325 O O . LEU A 1 169 ? -12.241 8.990 -6.586 1.00 73.44 169 LEU A O 1
ATOM 1329 N N . LYS A 1 170 ? -11.768 11.114 -6.019 1.00 78.12 170 LYS A N 1
ATOM 1330 C CA . LYS A 1 170 ? -13.155 11.468 -5.671 1.00 78.12 170 LYS A CA 1
ATOM 1331 C C . LYS A 1 170 ? -14.117 11.292 -6.843 1.00 78.12 170 LYS A C 1
ATOM 1333 O O . LYS A 1 170 ? -15.227 10.805 -6.648 1.00 78.12 170 LYS A O 1
ATOM 1338 N N . LYS A 1 171 ? -13.700 11.634 -8.067 1.00 72.94 171 LYS A N 1
ATOM 1339 C CA . LYS A 1 171 ? -14.513 11.439 -9.280 1.00 72.94 171 LYS A CA 1
ATOM 1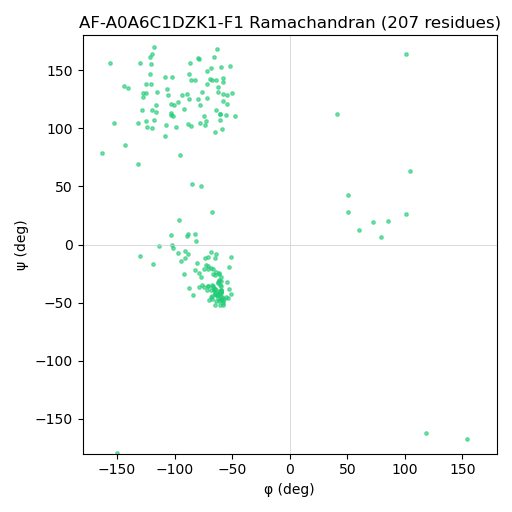340 C C . LYS A 1 171 ? -14.839 9.964 -9.537 1.00 72.94 171 LYS A C 1
ATOM 1342 O O . LYS A 1 171 ? -15.897 9.674 -10.086 1.00 72.94 171 LYS A O 1
ATOM 1347 N N . PHE A 1 172 ? -13.964 9.048 -9.129 1.00 68.44 172 PHE A N 1
ATOM 1348 C CA . PHE A 1 172 ? -14.194 7.602 -9.208 1.00 68.44 172 PHE A CA 1
ATOM 1349 C C . PHE A 1 172 ? -14.898 7.025 -7.967 1.00 68.44 172 PHE A C 1
ATOM 1351 O O . PHE A 1 172 ? -15.024 5.810 -7.847 1.00 68.44 172 PHE A O 1
ATOM 1358 N N . GLY A 1 173 ? -15.383 7.877 -7.055 1.00 73.19 173 GLY A N 1
ATOM 1359 C CA . GLY A 1 173 ? -16.088 7.450 -5.846 1.00 73.19 173 GLY A CA 1
ATOM 1360 C C . GLY A 1 173 ? -15.177 6.822 -4.792 1.00 73.19 173 GLY A C 1
ATOM 1361 O O . GLY A 1 173 ? -15.658 6.096 -3.928 1.00 73.19 173 GLY A O 1
ATOM 1362 N N . VAL A 1 174 ? -13.867 7.071 -4.865 1.00 78.94 174 VAL A N 1
ATOM 1363 C CA . VAL A 1 174 ? -12.915 6.605 -3.857 1.00 78.94 174 VAL A CA 1
ATOM 1364 C C . VAL A 1 174 ? -12.965 7.540 -2.653 1.00 78.94 174 VAL A C 1
ATOM 1366 O O . VAL A 1 174 ? -12.762 8.751 -2.784 1.00 78.94 174 VAL A O 1
ATOM 1369 N N . ASN A 1 175 ? -13.191 6.970 -1.471 1.00 84.06 175 ASN A N 1
ATOM 1370 C CA . ASN A 1 175 ? -13.075 7.694 -0.214 1.00 84.06 175 ASN A CA 1
ATOM 1371 C C . ASN A 1 175 ? -11.595 7.973 0.096 1.00 84.06 175 ASN A C 1
ATOM 1373 O O . ASN A 1 175 ? -10.780 7.052 0.122 1.00 84.06 175 ASN A O 1
ATOM 1377 N N . ILE A 1 176 ? -11.237 9.235 0.330 1.00 84.88 176 ILE A N 1
ATOM 1378 C CA . ILE A 1 176 ? -9.872 9.624 0.708 1.00 84.88 176 ILE A CA 1
ATOM 1379 C C . ILE A 1 176 ? -9.866 9.854 2.211 1.00 84.88 176 ILE A C 1
ATOM 1381 O O . ILE A 1 176 ? -10.455 10.818 2.692 1.00 84.88 176 ILE A O 1
ATOM 1385 N N . MET A 1 177 ? -9.193 8.966 2.933 1.00 84.88 177 MET A N 1
ATOM 1386 C CA . MET A 1 177 ? -9.273 8.891 4.392 1.00 84.88 177 MET A CA 1
ATOM 1387 C C . MET A 1 177 ? -8.265 9.810 5.076 1.00 84.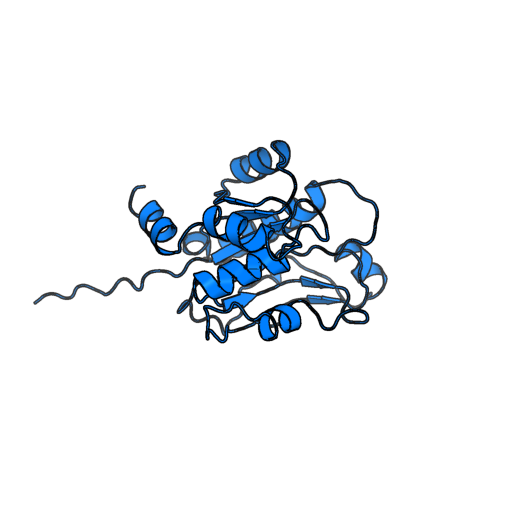88 177 MET A C 1
ATOM 1389 O O . MET A 1 177 ? -8.558 10.388 6.117 1.00 84.88 177 MET A O 1
ATOM 1393 N N . ALA A 1 178 ? -7.072 9.930 4.494 1.00 85.19 178 ALA A N 1
ATOM 1394 C CA . ALA A 1 178 ? -6.015 10.804 4.977 1.00 85.19 178 ALA A CA 1
ATOM 1395 C C . ALA A 1 178 ? -5.056 11.168 3.840 1.00 85.19 178 ALA A C 1
ATOM 1397 O O . ALA A 1 178 ? -4.919 10.437 2.852 1.00 85.19 178 ALA A O 1
ATOM 1398 N N . GLN A 1 179 ? -4.380 12.300 4.009 1.00 84.62 179 GLN A N 1
ATOM 1399 C CA . GLN A 1 179 ? -3.202 12.672 3.239 1.00 84.62 179 GLN A CA 1
ATOM 1400 C C . GLN A 1 179 ? -2.069 12.831 4.239 1.00 84.62 179 GLN A C 1
ATOM 1402 O O . GLN A 1 179 ? -2.168 13.685 5.113 1.00 84.62 179 GLN A O 1
ATOM 1407 N N . VAL A 1 180 ? -1.053 11.984 4.129 1.00 83.00 180 VAL A N 1
ATOM 1408 C CA . VAL A 1 180 ? 0.119 12.002 5.001 1.00 83.00 180 VAL A CA 1
ATOM 1409 C C . VAL A 1 180 ? 1.279 12.573 4.202 1.00 83.00 180 VAL A C 1
ATOM 1411 O O . VAL A 1 180 ? 1.542 12.119 3.085 1.00 83.00 180 VAL A O 1
ATOM 1414 N N . ALA A 1 181 ? 1.955 13.578 4.751 1.00 79.62 181 ALA A N 1
ATOM 1415 C CA . ALA A 1 181 ? 3.141 14.149 4.119 1.00 79.62 181 ALA A CA 1
ATOM 1416 C C . ALA A 1 181 ? 4.272 13.109 4.008 1.00 79.62 181 ALA A C 1
ATOM 1418 O O . ALA A 1 181 ? 4.215 12.034 4.610 1.00 79.62 181 ALA A O 1
ATOM 1419 N N . GLN A 1 182 ? 5.320 13.428 3.245 1.00 77.56 182 GLN A N 1
ATOM 1420 C CA . GLN A 1 182 ? 6.471 12.538 3.115 1.00 77.56 182 GLN A CA 1
ATOM 1421 C C . GLN A 1 182 ? 7.038 12.174 4.496 1.00 77.56 182 GLN A C 1
ATOM 1423 O O . GLN A 1 182 ? 7.457 13.044 5.254 1.00 77.56 182 GLN A O 1
ATOM 1428 N N . CYS A 1 183 ? 7.071 10.875 4.799 1.00 69.06 183 CYS A N 1
ATOM 1429 C CA . CYS A 1 183 ? 7.528 10.354 6.086 1.00 69.06 183 CYS A CA 1
ATOM 1430 C C . CYS A 1 183 ? 8.755 9.473 5.886 1.00 69.06 183 CYS A C 1
ATOM 1432 O O . CYS A 1 183 ? 8.651 8.349 5.390 1.00 69.06 183 CYS A O 1
ATOM 1434 N N . THR A 1 184 ? 9.923 9.980 6.274 1.00 67.44 184 THR A N 1
ATOM 1435 C CA . THR A 1 184 ? 11.201 9.261 6.116 1.00 67.44 184 THR A CA 1
ATOM 1436 C C . THR A 1 184 ? 12.028 9.214 7.398 1.00 67.44 184 THR A C 1
ATOM 1438 O O . THR A 1 184 ? 13.005 8.468 7.471 1.00 67.44 184 THR A O 1
ATOM 1441 N N . THR A 1 185 ? 11.635 9.966 8.428 1.00 69.50 185 THR A N 1
ATOM 1442 C CA . THR A 1 185 ? 12.345 10.069 9.703 1.00 69.50 185 THR A CA 1
ATOM 1443 C C . THR A 1 185 ? 11.482 9.620 10.883 1.00 69.50 185 THR A C 1
ATOM 1445 O O . THR A 1 185 ? 10.259 9.542 10.805 1.00 69.50 185 THR A O 1
ATOM 1448 N N . ALA A 1 186 ? 12.127 9.359 12.023 1.00 65.44 186 ALA A N 1
ATOM 1449 C CA . ALA A 1 186 ? 11.425 9.056 13.270 1.00 65.44 186 ALA A CA 1
ATOM 1450 C C . ALA A 1 186 ? 10.592 10.242 13.796 1.00 65.44 186 ALA A C 1
ATOM 1452 O O . ALA A 1 186 ? 9.610 10.024 14.493 1.00 65.44 186 ALA A O 1
ATOM 1453 N N . HIS A 1 187 ? 10.952 11.488 13.461 1.00 68.12 187 HIS A N 1
ATOM 1454 C CA . HIS A 1 187 ? 10.155 12.663 13.835 1.00 68.12 187 HIS A CA 1
ATOM 1455 C C . HIS A 1 187 ? 8.839 12.726 13.047 1.00 68.12 187 HIS A C 1
ATOM 1457 O O . HIS A 1 187 ? 7.796 13.060 13.607 1.00 68.12 187 HIS A O 1
ATOM 1463 N N . ASP A 1 188 ? 8.871 12.309 11.779 1.00 69.50 188 ASP A N 1
ATOM 1464 C CA . ASP A 1 188 ? 7.679 12.227 10.929 1.00 69.50 188 ASP A CA 1
ATOM 1465 C C . ASP A 1 188 ? 6.695 11.157 11.437 1.00 69.50 188 ASP A C 1
ATOM 1467 O O . ASP A 1 188 ? 5.500 11.227 11.162 1.00 69.50 188 ASP A O 1
ATOM 1471 N N . GLN A 1 189 ? 7.180 10.189 12.229 1.00 69.12 189 GLN A N 1
ATOM 1472 C CA . GLN A 1 189 ? 6.371 9.117 12.804 1.00 69.12 189 GLN A CA 1
ATOM 1473 C C . GLN A 1 189 ? 5.218 9.634 13.658 1.00 69.12 189 GLN A C 1
ATOM 1475 O O . GLN A 1 189 ? 4.075 9.212 13.479 1.00 69.12 189 GLN A O 1
ATOM 1480 N N . ASP A 1 190 ? 5.526 10.517 14.605 1.00 71.56 190 ASP A N 1
ATOM 1481 C CA . ASP A 1 190 ? 4.548 10.996 15.577 1.00 71.56 190 ASP A CA 1
ATOM 1482 C C . ASP A 1 190 ? 3.490 11.858 14.883 1.00 71.56 190 ASP A C 1
ATOM 1484 O O . ASP A 1 190 ? 2.298 11.721 15.154 1.00 71.56 190 ASP A O 1
ATOM 1488 N N . MET A 1 191 ? 3.910 12.680 13.917 1.00 74.56 191 MET A N 1
ATOM 1489 C CA . MET A 1 191 ? 3.004 13.480 13.088 1.00 74.56 191 MET A CA 1
ATOM 1490 C C . MET A 1 191 ? 2.089 12.599 12.237 1.00 74.56 191 MET A C 1
ATOM 1492 O O . MET A 1 191 ? 0.868 12.747 12.305 1.00 74.56 191 MET A O 1
ATOM 1496 N N . ALA A 1 192 ? 2.640 11.604 11.539 1.00 75.31 192 ALA A N 1
ATOM 1497 C CA . ALA A 1 192 ? 1.845 10.657 10.765 1.00 75.31 192 ALA A CA 1
ATOM 1498 C C . ALA A 1 192 ? 0.842 9.890 11.641 1.00 75.31 192 ALA A C 1
ATOM 1500 O O . ALA A 1 192 ? -0.309 9.699 11.254 1.00 75.31 192 ALA A O 1
ATOM 1501 N N . LEU A 1 193 ? 1.229 9.475 12.852 1.00 76.94 193 LEU A N 1
ATOM 1502 C CA . LEU A 1 193 ? 0.327 8.774 13.771 1.00 76.94 193 LEU A CA 1
ATOM 1503 C C . LEU A 1 193 ? -0.891 9.615 14.178 1.00 76.94 193 LEU A C 1
ATOM 1505 O O . LEU A 1 193 ? -1.955 9.029 14.414 1.00 76.94 193 LEU A O 1
ATOM 1509 N N . HIS A 1 194 ? -0.747 10.941 14.249 1.00 79.00 194 HIS A N 1
ATOM 1510 C CA . HIS A 1 194 ? -1.844 11.873 14.516 1.00 79.00 194 HIS A CA 1
ATOM 1511 C C . HIS A 1 194 ? -2.752 12.098 13.301 1.00 79.00 194 HIS A C 1
ATOM 1513 O O . HIS A 1 194 ? -3.959 12.246 13.479 1.00 79.00 194 HIS A O 1
ATOM 1519 N N . GLU A 1 195 ? -2.199 12.095 12.088 1.00 81.38 195 GLU A N 1
ATOM 1520 C CA . GLU A 1 195 ? -2.959 12.280 10.841 1.00 81.38 195 GLU A CA 1
ATOM 1521 C C . GLU A 1 195 ? -3.721 11.019 10.408 1.00 81.38 195 GLU A C 1
ATOM 1523 O O . GLU A 1 195 ? -4.759 11.101 9.750 1.00 81.38 195 GLU A O 1
ATOM 1528 N N . LEU A 1 196 ? -3.226 9.837 10.785 1.00 82.88 196 LEU A N 1
ATOM 1529 C CA . LEU A 1 196 ? -3.836 8.561 10.424 1.00 82.88 196 LEU A CA 1
ATOM 1530 C C . LEU A 1 196 ? -5.095 8.269 11.264 1.00 82.88 196 LEU A C 1
ATOM 1532 O O . LEU A 1 196 ? -5.023 8.296 12.499 1.00 82.88 196 LEU A O 1
ATOM 1536 N N . PRO A 1 197 ? -6.227 7.883 10.647 1.00 82.31 197 PRO A N 1
ATOM 1537 C CA . PRO A 1 197 ? -7.452 7.571 11.380 1.00 82.31 197 PRO A CA 1
ATOM 1538 C C . PRO A 1 197 ? -7.300 6.330 12.277 1.00 82.31 197 PRO A C 1
ATOM 1540 O O . PRO A 1 197 ? -6.380 5.519 12.122 1.00 82.31 197 PRO A O 1
ATOM 1543 N N . SER A 1 198 ? -8.193 6.175 13.257 1.00 82.38 198 SER A N 1
ATOM 1544 C CA . SER A 1 198 ? -8.340 4.918 14.006 1.00 82.38 198 SER A CA 1
ATOM 1545 C C . SER A 1 198 ? -9.309 3.981 13.278 1.00 82.38 198 SER A C 1
ATOM 1547 O O . SER A 1 198 ? -10.154 4.463 12.527 1.00 82.38 198 SER A O 1
ATOM 1549 N N . VAL A 1 199 ? -9.220 2.662 13.495 1.00 77.12 199 VAL A N 1
ATOM 1550 C CA . VAL A 1 199 ? -10.148 1.697 12.861 1.00 77.12 199 VAL A CA 1
ATOM 1551 C C . VAL A 1 199 ? -11.594 1.987 13.263 1.00 77.12 199 VAL A C 1
ATOM 1553 O O . VAL A 1 199 ? -12.497 1.944 12.436 1.00 77.12 199 VAL A O 1
ATOM 1556 N N . GLU A 1 200 ? -11.818 2.353 14.522 1.00 77.62 200 GLU A N 1
ATOM 1557 C CA . GLU A 1 200 ? -13.145 2.622 15.079 1.00 77.62 200 GLU A CA 1
ATOM 1558 C C . GLU A 1 200 ? -13.803 3.842 14.417 1.00 77.62 200 GLU A C 1
ATOM 1560 O O . GLU A 1 200 ? -15.001 3.838 14.129 1.00 77.62 200 GLU A O 1
ATOM 1565 N N . SER A 1 201 ? -13.012 4.877 14.110 1.00 77.50 201 SER A N 1
ATOM 1566 C CA . SER A 1 201 ? -13.490 6.050 13.369 1.00 77.50 201 SER A CA 1
ATOM 1567 C C . SER A 1 201 ? -13.926 5.713 11.942 1.00 77.50 201 SER A C 1
ATOM 1569 O O . SER A 1 201 ? -14.692 6.473 11.359 1.00 77.50 201 SER A O 1
ATOM 1571 N N . LEU A 1 202 ? -13.415 4.626 11.365 1.00 71.06 202 LEU A N 1
ATOM 1572 C CA . LEU A 1 202 ? -13.752 4.203 10.009 1.00 71.06 202 LEU A CA 1
ATOM 1573 C C . LEU A 1 202 ? -15.038 3.385 9.997 1.00 71.06 202 LEU A C 1
ATOM 1575 O O . LEU A 1 202 ? -15.909 3.630 9.170 1.00 71.06 202 LEU A O 1
ATOM 1579 N N . MET A 1 203 ? -15.181 2.471 10.958 1.00 69.44 203 MET A N 1
ATOM 1580 C CA . MET A 1 203 ? -16.382 1.645 11.114 1.00 69.44 203 MET A CA 1
ATOM 1581 C C . MET A 1 203 ? -17.630 2.485 11.389 1.00 69.44 203 MET A C 1
ATOM 1583 O O . MET A 1 203 ? -18.681 2.255 10.807 1.00 69.44 203 MET A O 1
ATOM 1587 N N . THR A 1 204 ? -17.497 3.526 12.210 1.00 63.59 204 THR A N 1
ATOM 1588 C CA . THR A 1 204 ? -18.614 4.412 12.576 1.00 63.59 204 THR A CA 1
ATOM 1589 C C . THR A 1 204 ? -19.106 5.320 11.445 1.00 63.59 204 THR A C 1
ATOM 1591 O O . THR A 1 204 ? -20.222 5.827 11.525 1.00 63.59 204 THR A O 1
ATOM 1594 N N . GLN A 1 205 ? -18.315 5.532 10.388 1.00 56.97 205 GLN A N 1
ATOM 1595 C CA . GLN A 1 205 ? -18.723 6.338 9.231 1.00 56.97 205 GLN A CA 1
ATOM 1596 C C . GLN A 1 205 ? -19.618 5.571 8.244 1.00 56.97 205 GLN A C 1
ATOM 1598 O O . GLN A 1 205 ? -20.276 6.214 7.432 1.00 56.97 205 GLN A O 1
ATOM 1603 N N . GLN A 1 206 ? -19.683 4.235 8.323 1.00 51.91 206 GLN A N 1
ATOM 1604 C CA . GLN A 1 206 ? -20.555 3.418 7.466 1.00 51.91 206 GLN A CA 1
ATOM 1605 C C . GLN A 1 206 ? -22.008 3.334 7.960 1.00 51.91 206 GLN A C 1
ATOM 1607 O O . GLN A 1 206 ? -22.902 3.096 7.157 1.00 51.91 206 GLN A O 1
ATOM 1612 N N . ASP A 1 207 ? -22.265 3.574 9.250 1.00 44.69 207 ASP A N 1
ATOM 1613 C CA . ASP A 1 207 ? -23.605 3.448 9.852 1.00 44.69 207 ASP A CA 1
ATOM 1614 C C . ASP A 1 207 ? -24.517 4.678 9.630 1.00 44.69 207 ASP A C 1
ATOM 1616 O O . ASP A 1 207 ? -25.623 4.740 10.174 1.00 44.69 207 ASP A O 1
ATOM 1620 N N . VAL A 1 208 ? -24.053 5.690 8.884 1.00 40.94 208 VAL A N 1
ATOM 1621 C CA . VAL A 1 208 ? -24.731 6.997 8.738 1.00 40.94 208 VAL A CA 1
ATOM 1622 C C . VAL A 1 208 ? -25.260 7.256 7.312 1.00 40.94 208 VAL A C 1
ATOM 1624 O O . VAL A 1 208 ? -25.917 8.274 7.094 1.00 40.94 208 VAL A O 1
ATOM 1627 N N . GLU A 1 209 ? -25.047 6.345 6.357 1.00 34.25 209 GLU A N 1
ATOM 1628 C CA . GLU A 1 209 ? -25.647 6.393 5.003 1.00 34.25 209 GLU A CA 1
ATOM 1629 C C . GLU A 1 209 ? -26.823 5.419 4.843 1.00 34.25 209 GLU A C 1
ATOM 1631 O O . GLU A 1 209 ? -27.802 5.805 4.157 1.00 34.25 209 GLU A O 1
#

Nearest PDB structures (foldseek):
  7wu7-assembly1_P  TM=5.462E-01  e=1.810E+00  Homo sapiens
  3lk7-assembly1_A  TM=3.583E-01  e=1.595E+00  Streptococcus agalactiae serogroup V
  7r9k-assembly1_J  TM=2.496E-01  e=1.092E+00  Methanococcus maripaludis
  4x59-assembly1_A  TM=2.817E-01  e=1.320E+00  Mycobacterium tuberculosis
  3eph-assembly1_A  TM=3.667E-01  e=3.866E+00  Saccharomyces cerevisiae

Sequence (209 aa):
MNSKSQQQEQQPIVFVTGTDTDVGKTFVSTLLVHKWKAAYWKPVQTGIESDQGDSETLKNFKIAASTWQPPIFTPTYALQKPLSPLQAMEYEPNVDIRLLDFVVPEEWSAENPLVVEGAGRGLRSYHSGLGTLNHTLLTWNHLCDNGLRSHLFGVILNGEPNEGNVQALKKFGVNIMAQVAQCTTAHDQDMALHELPSVESLMTQQDVE

Foldseek 3Di:
DDPPPPPPLQAAEEEEFELAAQLCSLVLLLLCCFLFVAAEEEQEAEQVQPDVTSVVVSQPDDDVPGPRDHHYDDHLYYANHLAFPVVSCVVVVVDDDDLLSLDDDPPCPSPTHYYYYFDHRHPDDDSDSCSRLVRVLSSLVNCVVVVCVVNHQAYEYGADDDVVSVVVCVVSVGDHQFYQHRDDDPVSSVVSSVGHDHSVVSSVVVVPD

Secondary structure (DSSP, 8-state):
----------PPEEEEEESSSSSSHHHHHHHHHHHHT-EEE-SEE--TTT---HHHHHHH---TT------EEPPSEE-SSSS-HHHHHTT-TT----GGG-PPPTT--SSS-EEEEPP----S----THHHHHHHHHHHHHHIIIIIGGGEEEEEEESS--HHHHHHHHHTT--EEEEE----SHHHHHHHHHHSPPHHHHHTTTTT-

Radius of gyration: 16.96 Å; Cα contacts (8 Å, |Δi|>4): 350; chains: 1; bounding box: 54×35×44 Å

Organism: Saccharomyces pastorianus (NCBI:txid27292)